Protein 4ZXO (pdb70)

Radius of gyration: 18.87 Å; Cα contacts (8 Å, |Δi|>4): 755; chains: 1; bounding box: 43×47×55 Å

Structure (mmCIF, N/CA/C/O backbone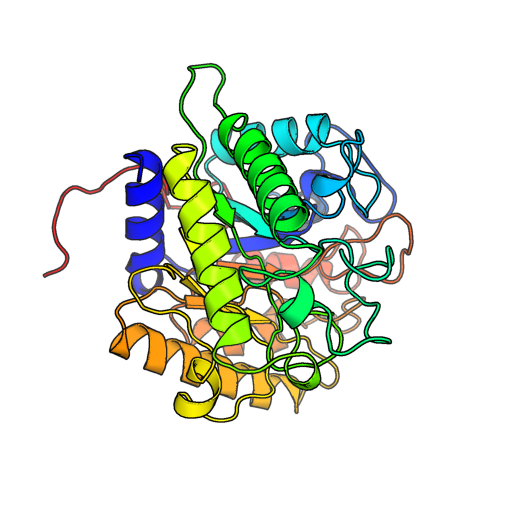):
data_4ZXO
#
_entry.id   4ZXO
#
_cell.length_a   46.856
_cell.length_b   79.434
_cell.length_c   87.176
_cell.angle_alpha   90.00
_cell.angle_beta   90.00
_cell.angle_gamma   90.00
#
_symmetry.space_group_name_H-M   'P 21 21 21'
#
loop_
_entity.id
_entity.type
_entity.pdbx_description
1 polymer 'Glycosyl hydrolase family 26'
2 non-polymer 'POTASSIUM ION'
3 non-polymer 'PHOSPHATE ION'
4 water water
#
loop_
_atom_site.group_PDB
_atom_site.id
_atom_site.type_symbol
_atom_site.label_atom_id
_atom_site.label_alt_id
_atom_site.label_comp_id
_atom_site.label_asym_id
_atom_site.label_entity_id
_atom_site.label_seq_id
_atom_site.pdbx_PDB_ins_code
_atom_site.Cartn_x
_atom_site.Cartn_y
_atom_site.Cartn_z
_atom_site.occupancy
_atom_site.B_iso_or_equiv
_atom_site.auth_seq_id
_atom_site.auth_comp_id
_atom_site.auth_asym_id
_atom_site.auth_atom_id
_atom_site.pdbx_PDB_model_num
ATOM 1 N N . LYS A 1 8 ? 7.739 9.994 76.413 1.00 23.63 30 LYS A N 1
ATOM 2 C CA . LYS A 1 8 ? 8.339 9.278 75.278 1.00 22.48 30 LYS A CA 1
ATOM 3 C C . LYS A 1 8 ? 9.355 10.160 74.527 1.00 19.42 30 LYS A C 1
ATOM 4 O O . LYS A 1 8 ? 9.100 11.378 74.353 1.00 20.23 30 LYS A O 1
ATOM 10 N N . THR A 1 9 ? 10.453 9.574 74.023 1.00 17.03 31 THR A N 1
ATOM 11 C CA . THR A 1 9 ? 11.468 10.358 73.308 1.00 16.30 31 THR A CA 1
ATOM 12 C C . THR A 1 9 ? 10.917 10.895 71.983 1.00 16.31 31 THR A C 1
ATOM 13 O O . THR A 1 9 ? 9.927 10.412 71.470 1.00 16.21 31 THR A O 1
ATOM 17 N N . PRO A 1 10 ? 11.560 11.902 71.432 1.00 17.71 32 PRO A N 1
ATOM 18 C CA . PRO A 1 10 ? 11.094 12.443 70.159 1.00 18.36 32 PRO A CA 1
ATOM 19 C C . PRO A 1 10 ? 10.973 11.409 69.052 1.00 18.00 32 PRO A C 1
ATOM 20 O O . PRO A 1 10 ? 9.953 11.416 68.354 1.00 18.19 32 PRO A O 1
ATOM 24 N N . GLU A 1 11 ? 11.988 10.541 68.915 1.00 16.92 33 GLU A N 1
ATOM 25 C CA . GLU A 1 11 ? 11.948 9.485 67.911 1.00 15.92 33 GLU A CA 1
ATOM 26 C C . GLU A 1 11 ? 10.803 8.502 68.166 1.00 13.73 33 GLU A C 1
ATOM 27 O O . GLU A 1 11 ? 10.216 7.943 67.217 1.00 12.87 33 GLU A O 1
ATOM 33 N N . THR A 1 12 ? 10.476 8.302 69.439 1.00 12.67 34 THR A N 1
ATOM 34 C CA . THR A 1 12 ? 9.407 7.362 69.809 1.00 10.96 34 THR A CA 1
ATOM 35 C C . THR A 1 12 ? 8.035 7.961 69.489 1.00 11.18 34 THR A C 1
ATOM 36 O O . THR A 1 12 ? 7.146 7.279 68.963 1.00 11.75 34 THR A O 1
ATOM 40 N N . VAL A 1 13 ? 7.859 9.230 69.835 1.00 12.32 35 VAL A N 1
ATOM 41 C CA . VAL A 1 13 ? 6.646 9.926 69.424 1.00 13.55 35 VAL A CA 1
ATOM 42 C C . VAL A 1 13 ? 6.516 9.969 67.908 1.00 14.53 35 VAL A C 1
ATOM 43 O O . VAL A 1 13 ? 5.420 9.785 67.377 1.00 14.89 35 VAL A O 1
ATOM 47 N N . ALA A 1 14 ? 7.626 10.187 67.202 1.00 13.92 36 ALA A N 1
ATOM 48 C CA . ALA A 1 14 ? 7.563 10.190 65.754 1.00 13.69 36 ALA A CA 1
ATOM 49 C C . ALA A 1 14 ? 7.130 8.811 65.259 1.00 13.01 36 ALA A C 1
ATOM 50 O O . ALA A 1 14 ? 6.305 8.725 64.320 1.00 13.95 36 ALA A O 1
ATOM 52 N N . LEU A 1 15 ? 7.665 7.721 65.842 1.00 11.97 37 LEU A N 1
ATOM 53 C CA . LEU A 1 15 ? 7.209 6.415 65.396 1.00 9.94 37 LEU A CA 1
ATOM 54 C C . LEU A 1 15 ? 5.720 6.264 65.556 1.00 10.49 37 LEU A C 1
ATOM 55 O O . LEU A 1 15 ? 5.056 5.785 64.623 1.00 11.28 37 LEU A O 1
ATOM 60 N N . LEU A 1 16 ? 5.199 6.629 66.739 1.00 10.42 38 LEU A N 1
ATOM 61 C CA . LEU A 1 16 ? 3.755 6.511 66.970 1.00 11.07 38 LEU A CA 1
ATOM 62 C C . LEU A 1 16 ? 2.958 7.334 65.984 1.00 11.24 38 LEU A C 1
ATOM 63 O O . LEU A 1 16 ? 1.970 6.858 65.426 1.00 12.05 38 LEU A O 1
ATOM 68 N N . GLN A 1 17 ? 3.405 8.579 65.740 1.00 11.61 39 GLN A N 1
ATOM 69 C CA . GLN A 1 17 ? 2.663 9.411 64.800 1.00 14.64 39 GLN A CA 1
ATOM 70 C C . GLN A 1 17 ? 2.697 8.799 63.383 1.00 13.52 39 GLN A C 1
ATOM 71 O O . GLN A 1 17 ? 1.708 8.838 62.685 1.00 14.06 39 GLN A O 1
ATOM 77 N N . ASN A 1 18 ? 3.795 8.142 62.996 1.00 14.11 40 ASN A N 1
ATOM 78 C CA . ASN A 1 18 ? 3.840 7.527 61.684 1.00 13.79 40 ASN A CA 1
ATOM 79 C C . ASN A 1 18 ? 3.001 6.242 61.633 1.00 13.68 40 ASN A C 1
ATOM 80 O O . ASN A 1 18 ? 2.336 5.977 60.609 1.00 14.95 40 ASN A O 1
ATOM 85 N N . LEU A 1 19 ? 2.943 5.482 62.733 1.00 11.70 41 LEU A N 1
ATOM 86 C CA . LEU A 1 19 ? 2.025 4.321 62.771 1.00 12.41 41 LEU A CA 1
ATOM 87 C C . LEU A 1 19 ? 0.586 4.782 62.600 1.00 12.91 41 LEU A C 1
ATOM 88 O O . LEU A 1 19 ? -0.226 4.113 61.938 1.00 13.90 41 LEU A O 1
ATOM 93 N N . LYS A 1 20 ? 0.285 5.977 63.129 1.00 13.63 42 LYS A N 1
ATOM 94 C CA . LYS A 1 20 ? -1.072 6.512 63.035 1.00 14.50 42 LYS A CA 1
ATOM 95 C C . LYS A 1 20 ? -1.450 7.008 61.640 1.00 17.21 42 LYS A C 1
ATOM 96 O O . LYS A 1 20 ? -2.608 7.297 61.406 1.00 19.38 42 LYS A O 1
ATOM 102 N N . GLN A 1 21 ? -0.516 7.100 60.709 1.00 16.28 43 GLN A N 1
ATOM 103 C CA . GLN A 1 21 ? -0.938 7.486 59.359 1.00 18.55 43 GLN A CA 1
ATOM 104 C C . GLN A 1 21 ? -0.839 6.307 58.393 1.00 16.17 43 GLN A C 1
ATOM 105 O O . GLN A 1 21 ? -0.745 6.468 57.193 1.00 17.26 43 GLN A O 1
ATOM 111 N N . ALA A 1 22 ? -0.960 5.106 58.946 1.00 13.63 44 ALA A N 1
ATOM 112 C CA . ALA A 1 22 ? -1.001 3.891 58.135 1.00 15.28 44 ALA A CA 1
ATOM 113 C C . ALA A 1 22 ? -1.965 3.921 56.961 1.00 16.45 44 ALA A C 1
ATOM 114 O O . ALA A 1 22 ? -1.671 3.365 55.914 1.00 16.53 44 ALA A O 1
ATOM 116 N N . GLU A 1 23 ? -3.147 4.501 57.152 1.00 16.80 45 GLU A N 1
ATOM 117 C CA . GLU A 1 23 ? -4.130 4.494 56.084 1.00 20.66 45 GLU A CA 1
ATOM 118 C C . GLU A 1 23 ? -3.525 5.166 54.834 1.00 20.70 45 GLU A C 1
ATOM 119 O O . GLU A 1 23 ? -3.774 4.740 53.679 1.00 22.59 45 GLU A O 1
ATOM 125 N N . ARG A 1 24 ? -2.679 6.175 55.056 1.00 20.14 46 ARG A N 1
ATOM 126 C CA . ARG A 1 24 ? -2.095 6.947 53.951 1.00 21.89 46 ARG A CA 1
ATOM 127 C C . ARG A 1 24 ? -0.839 6.278 53.400 1.00 22.23 46 ARG A C 1
ATOM 128 O O . ARG A 1 24 ? -0.502 6.415 52.243 1.00 23.68 46 ARG A O 1
ATOM 136 N N . LYS A 1 25 ? -0.097 5.605 54.256 1.00 19.77 47 LYS A N 1
ATOM 137 C CA . LYS A 1 25 ? 1.266 5.176 53.870 1.00 18.47 47 LYS A CA 1
ATOM 138 C C . LYS A 1 25 ? 1.342 3.721 53.447 1.00 17.70 47 LYS A C 1
ATOM 139 O O . LYS A 1 25 ? 2.213 3.356 52.669 1.00 18.89 47 LYS A O 1
ATOM 145 N N . GLY A 1 26 ? 0.496 2.872 54.032 1.00 16.06 48 GLY A N 1
ATOM 146 C CA . GLY A 1 26 ? 0.566 1.441 53.716 1.00 13.39 48 GLY A CA 1
ATOM 147 C C . GLY A 1 26 ? 0.893 0.644 54.966 1.00 12.31 48 GLY A C 1
ATOM 148 O O . GLY A 1 26 ? 0.904 1.191 56.074 1.00 13.74 48 GLY A O 1
ATOM 149 N N . ILE A 1 27 ? 1.186 -0.628 54.748 1.00 10.70 49 ILE A N 1
ATOM 150 C CA . ILE A 1 27 ? 1.350 -1.625 55.811 1.00 10.86 49 ILE A CA 1
ATOM 151 C C . ILE A 1 27 ? 2.797 -2.097 55.840 1.00 10.77 49 ILE A C 1
ATOM 152 O O . ILE A 1 27 ? 3.251 -2.713 54.880 1.00 11.68 49 ILE A O 1
ATOM 157 N N . LEU A 1 28 ? 3.533 -1.829 56.916 1.00 8.70 50 LEU A N 1
ATOM 158 C CA . LEU A 1 28 ? 4.898 -2.381 57.010 1.00 9.40 50 LEU A CA 1
ATOM 159 C C . LEU A 1 28 ? 4.879 -3.863 57.093 1.00 9.83 50 LEU A C 1
ATOM 160 O O . LEU A 1 28 ? 4.095 -4.411 57.843 1.00 9.70 50 LEU A O 1
ATOM 165 N N . PHE A 1 29 ? 5.760 -4.529 56.346 1.00 9.86 51 PHE A N 1
ATOM 166 C CA . PHE A 1 29 ? 5.862 -5.968 56.457 1.00 8.88 51 PHE A CA 1
ATOM 167 C C . PHE A 1 29 ? 6.915 -6.376 57.465 1.00 8.15 51 PHE A C 1
ATOM 168 O O . PHE A 1 29 ? 8.032 -5.827 57.442 1.00 8.15 51 PHE A O 1
ATOM 176 N N . GLY A 1 30 ? 6.588 -7.387 58.294 1.00 8.09 52 GLY A N 1
ATOM 177 C CA . GLY A 1 30 ? 7.432 -7.808 59.382 1.00 9.24 52 GLY A CA 1
ATOM 178 C C . GLY A 1 30 ? 7.773 -9.296 59.396 1.00 8.65 52 GLY A C 1
ATOM 179 O O . GLY A 1 30 ? 6.993 -10.130 58.921 1.00 7.44 52 GLY A O 1
ATOM 180 N N . HIS A 1 31 ? 8.903 -9.621 60.018 1.00 9.53 53 HIS A N 1
ATOM 181 C CA . HIS A 1 31 ? 9.276 -10.997 60.224 1.00 9.47 53 HIS A CA 1
ATOM 182 C C . HIS A 1 31 ? 10.036 -11.130 61.551 1.00 9.85 53 HIS A C 1
ATOM 183 O O . HIS A 1 31 ? 10.991 -10.376 61.817 1.00 10.24 53 HIS A O 1
ATOM 190 N N . HIS A 1 32 ? 9.655 -12.106 62.349 1.00 9.56 54 HIS A N 1
ATOM 191 C CA . HIS A 1 32 ? 10.337 -12.412 63.599 1.00 8.06 54 HIS A CA 1
ATOM 192 C C . HIS A 1 32 ? 11.702 -13.074 63.353 1.00 8.78 54 HIS A C 1
ATOM 193 O O . HIS A 1 32 ? 11.867 -13.944 62.487 1.00 10.52 54 HIS A O 1
ATOM 200 N N . ASP A 1 33 ? 12.674 -12.604 64.122 1.00 9.53 55 ASP A N 1
ATOM 201 C CA . ASP A 1 33 ? 14.066 -13.110 64.135 1.00 9.83 55 ASP A CA 1
ATOM 202 C C . ASP A 1 33 ? 14.702 -13.024 62.734 1.00 11.01 55 ASP A C 1
ATOM 203 O O . ASP A 1 33 ? 15.586 -13.807 62.397 1.00 10.64 55 ASP A O 1
ATOM 208 N N . ASP A 1 34 ? 14.259 -12.032 61.944 1.00 10.34 56 ASP A N 1
ATOM 209 C CA . ASP A 1 34 ? 14.576 -12.031 60.527 1.00 10.48 56 ASP A CA 1
ATOM 210 C C . ASP A 1 34 ? 16.076 -12.009 60.215 1.00 10.56 56 ASP A C 1
ATOM 211 O O . ASP A 1 34 ? 16.545 -12.729 59.305 1.00 11.07 56 ASP A O 1
ATOM 216 N N . THR A 1 35 ? 16.826 -11.214 60.973 1.00 10.50 57 THR A N 1
ATOM 217 C CA . THR A 1 35 ? 18.256 -11.106 60.748 1.00 11.20 57 THR A CA 1
ATOM 218 C C . THR A 1 35 ? 19.085 -11.910 61.730 1.00 13.18 57 THR A C 1
ATOM 219 O O . THR A 1 35 ? 20.330 -11.846 61.696 1.00 15.78 57 THR A O 1
ATOM 223 N N . ALA A 1 36 ? 18.420 -12.697 62.573 1.00 12.86 58 ALA A N 1
ATOM 224 C CA . ALA A 1 36 ? 19.146 -13.577 63.492 1.00 12.91 58 ALA A CA 1
ATOM 225 C C . ALA A 1 36 ? 19.448 -14.954 62.872 1.00 13.74 58 ALA A C 1
ATOM 226 O O . ALA A 1 36 ? 20.529 -15.513 63.096 1.00 15.20 58 ALA A O 1
ATOM 228 N N . TYR A 1 37 ? 18.480 -15.512 62.139 1.00 13.20 59 TYR A N 1
ATOM 229 C CA . TYR A 1 37 ? 18.670 -16.847 61.523 1.00 12.22 59 TYR A CA 1
ATOM 230 C C . TYR A 1 37 ? 17.523 -17.095 60.538 1.00 12.50 59 TYR A C 1
ATOM 231 O O . TYR A 1 37 ? 16.587 -16.303 60.445 1.00 12.47 59 TYR A O 1
ATOM 240 N N . GLY A 1 38 ? 17.587 -18.205 59.810 1.00 13.45 60 GLY A N 1
ATOM 241 C CA . GLY A 1 38 ? 16.525 -18.588 58.899 1.00 13.32 60 GLY A CA 1
ATOM 242 C C . GLY A 1 38 ? 16.754 -20.020 58.494 1.00 15.20 60 GLY A C 1
ATOM 243 O O . GLY A 1 38 ? 17.546 -20.747 59.134 1.00 15.26 60 GLY A O 1
ATOM 244 N N . ILE A 1 39 ? 16.063 -20.468 57.446 1.00 15.48 61 ILE A N 1
ATOM 245 C CA . ILE A 1 39 ? 16.192 -21.876 57.072 1.00 16.60 61 ILE A CA 1
ATOM 246 C C . ILE A 1 39 ? 17.618 -22.137 56.541 1.00 17.92 61 ILE A C 1
ATOM 247 O O . ILE A 1 39 ? 18.055 -21.528 55.573 1.00 18.38 61 ILE A O 1
ATOM 252 N N . GLY A 1 40 ? 18.357 -23.017 57.226 1.00 17.60 62 GLY A N 1
ATOM 253 C CA . GLY A 1 40 ? 19.708 -23.344 56.824 1.00 17.55 62 GLY A CA 1
ATOM 254 C C . GLY A 1 40 ? 20.841 -22.439 57.289 1.00 18.33 62 GLY A C 1
ATOM 255 O O . GLY A 1 40 ? 22.001 -22.674 56.899 1.00 19.61 62 GLY A O 1
ATOM 256 N N . TRP A 1 41 ? 20.549 -21.421 58.110 1.00 18.35 63 TRP A N 1
ATOM 257 C CA . TRP A 1 41 ? 21.629 -20.548 58.560 1.00 17.54 63 TRP A CA 1
ATOM 258 C C . TRP A 1 41 ? 21.335 -19.853 59.880 1.00 16.98 63 TRP A C 1
ATOM 259 O O . TRP A 1 41 ? 20.178 -19.748 60.323 1.00 16.85 63 TRP A O 1
ATOM 270 N N . GLU A 1 42 ? 22.402 -19.380 60.530 1.00 17.08 64 GLU A N 1
ATOM 271 C CA . GLU A 1 42 ? 22.272 -18.621 61.771 1.00 17.31 64 GLU A CA 1
ATOM 272 C C . GLU A 1 42 ? 23.440 -17.663 61.855 1.00 19.11 64 GLU A C 1
ATOM 273 O O . GLU A 1 42 ? 24.594 -18.080 61.736 1.00 19.68 64 GLU A O 1
ATOM 279 N N . GLY A 1 43 ? 23.160 -16.382 62.049 1.00 20.88 65 GLY A N 1
ATOM 280 C CA . GLY A 1 43 ? 24.220 -15.477 62.442 1.00 23.00 65 GLY A CA 1
ATOM 281 C C . GLY A 1 43 ? 24.971 -14.826 61.299 1.00 24.69 65 GLY A C 1
ATOM 282 O O . GLY A 1 43 ? 25.794 -13.971 61.568 1.00 27.61 65 GLY A O 1
ATOM 283 N N . ASP A 1 44 ? 24.695 -15.194 60.046 1.00 24.35 66 ASP A N 1
ATOM 284 C CA . ASP A 1 44 ? 25.382 -14.569 58.904 1.00 24.62 66 ASP A CA 1
ATOM 285 C C . ASP A 1 44 ? 25.095 -13.053 58.867 1.00 24.50 66 ASP A C 1
ATOM 286 O O . ASP A 1 44 ? 23.945 -12.627 58.933 1.00 23.62 66 ASP A O 1
ATOM 291 N N . LYS A 1 45 ? 26.147 -12.257 58.709 1.00 25.28 67 LYS A N 1
ATOM 292 C CA . LYS A 1 45 ? 26.036 -10.808 58.816 1.00 26.93 67 LYS A CA 1
ATOM 293 C C . LYS A 1 45 ? 25.149 -10.265 57.695 1.00 26.38 67 LYS A C 1
ATOM 294 O O . LYS A 1 45 ? 25.349 -10.618 56.524 1.00 26.80 67 LYS A O 1
ATOM 300 N N . GLY A 1 46 ? 24.132 -9.487 58.066 1.00 25.58 68 GLY A N 1
ATOM 301 C CA . GLY A 1 46 ? 23.213 -8.865 57.122 1.00 24.37 68 GLY A CA 1
ATOM 302 C C . GLY A 1 46 ? 22.211 -9.805 56.449 1.00 22.01 68 GLY A C 1
ATOM 303 O O . GLY A 1 46 ? 21.376 -9.317 55.674 1.00 22.13 68 GLY A O 1
ATOM 304 N N . ARG A 1 47 ? 22.286 -11.125 56.701 1.00 19.57 69 ARG A N 1
ATOM 305 C CA . ARG A 1 47 ? 21.426 -12.097 55.997 1.00 16.75 69 ARG A CA 1
ATOM 306 C C . ARG A 1 47 ? 20.001 -12.050 56.547 1.00 15.61 69 ARG A C 1
ATOM 307 O O . ARG A 1 47 ? 19.797 -11.589 57.681 1.00 16.42 69 ARG A O 1
ATOM 315 N N . SER A 1 48 ? 19.027 -12.435 55.699 1.00 14.57 70 SER A N 1
ATOM 316 C CA . SER A 1 48 ? 17.591 -12.321 55.973 1.00 13.91 70 SER A CA 1
ATOM 317 C C . SER A 1 48 ? 16.865 -13.218 54.994 1.00 13.57 70 SER A C 1
ATOM 318 O O . SER A 1 48 ? 17.090 -13.055 53.778 1.00 14.13 70 SER A O 1
ATOM 321 N N . ASP A 1 49 ? 16.020 -14.165 55.449 1.00 13.58 71 ASP A N 1
ATOM 322 C CA . ASP A 1 49 ? 15.312 -14.977 54.444 1.00 12.96 71 ASP A CA 1
ATOM 323 C C . ASP A 1 49 ? 14.380 -14.082 53.612 1.00 13.69 71 ASP A C 1
ATOM 324 O O . ASP A 1 49 ? 14.183 -14.323 52.396 1.00 14.39 71 ASP A O 1
ATOM 329 N N . VAL A 1 50 ? 13.803 -13.061 54.233 1.00 13.63 72 VAL A N 1
ATOM 330 C CA . VAL A 1 50 ? 12.958 -12.131 53.463 1.00 12.56 72 VAL A CA 1
ATOM 331 C C . VAL A 1 50 ? 13.736 -11.377 52.380 1.00 14.06 72 VAL A C 1
ATOM 332 O O . VAL A 1 50 ? 13.339 -11.375 51.208 1.00 14.11 72 VAL A O 1
ATOM 336 N N . LYS A 1 51 ? 14.871 -10.801 52.745 1.00 13.63 73 LYS A N 1
ATOM 337 C CA . LYS A 1 51 ? 15.666 -10.103 51.758 1.00 13.91 73 LYS A CA 1
ATOM 338 C C . LYS A 1 51 ? 16.190 -11.060 50.703 1.00 15.53 73 LYS A C 1
ATOM 339 O O . LYS A 1 51 ? 16.225 -10.724 49.520 1.00 16.66 73 LYS A O 1
ATOM 345 N N . SER A 1 52 ? 16.548 -12.287 51.097 1.00 15.44 74 SER A N 1
ATOM 346 C CA . SER A 1 52 ? 17.069 -13.250 50.104 1.00 16.94 74 SER A CA 1
ATOM 347 C C . SER A 1 52 ? 16.025 -13.558 49.061 1.00 16.29 74 SER A C 1
ATOM 348 O O . SER A 1 52 ? 16.382 -13.909 47.928 1.00 17.72 74 SER A O 1
ATOM 351 N N . VAL A 1 53 ? 14.740 -13.431 49.420 1.00 15.48 75 VAL A N 1
ATOM 352 C CA . VAL A 1 53 ? 13.693 -13.702 48.414 1.00 15.55 75 VAL A CA 1
ATOM 353 C C . VAL A 1 53 ? 13.287 -12.470 47.623 1.00 16.83 75 VAL A C 1
ATOM 354 O O . VAL A 1 53 ? 13.266 -12.486 46.391 1.00 18.47 75 VAL A O 1
ATOM 358 N N . CYS A 1 54 ? 12.986 -11.380 48.302 1.00 17.27 76 CYS A N 1
ATOM 359 C CA . CYS A 1 54 ? 12.441 -10.228 47.603 1.00 17.06 76 CYS A CA 1
ATOM 360 C C . CYS A 1 54 ? 13.425 -9.071 47.420 1.00 17.53 76 CYS A C 1
ATOM 361 O O . CYS A 1 54 ? 13.083 -8.148 46.688 1.00 17.98 76 CYS A O 1
ATOM 364 N N . GLY A 1 55 ? 14.601 -9.111 48.053 1.00 16.60 77 GLY A N 1
ATOM 365 C CA . GLY A 1 55 ? 15.617 -8.109 47.819 1.00 16.01 77 GLY A CA 1
ATOM 366 C C . GLY A 1 55 ? 15.613 -6.946 48.780 1.00 16.09 77 GLY A C 1
ATOM 367 O O . GLY A 1 55 ? 16.490 -6.083 48.682 1.00 17.58 77 GLY A O 1
ATOM 368 N N . ALA A 1 56 ? 14.641 -6.872 49.687 1.00 14.16 78 ALA A N 1
ATOM 369 C CA . ALA A 1 56 ? 14.696 -5.817 50.703 1.00 13.81 78 ALA A CA 1
ATOM 370 C C . ALA A 1 56 ? 14.461 -6.391 52.081 1.00 12.70 78 ALA A C 1
ATOM 371 O O . ALA A 1 56 ? 13.738 -7.375 52.251 1.00 13.07 78 ALA A O 1
ATOM 373 N N . TYR A 1 57 ? 15.020 -5.715 53.069 1.00 12.49 79 TYR A N 1
ATOM 374 C CA . TYR A 1 57 ? 14.694 -6.064 54.448 1.00 13.30 79 TYR A CA 1
ATOM 375 C C . TYR A 1 57 ? 13.213 -5.730 54.794 1.00 12.46 79 TYR A C 1
ATOM 376 O O . TYR A 1 57 ? 12.645 -4.753 54.294 1.00 14.62 79 TYR A O 1
ATOM 385 N N . PRO A 1 58 ? 12.576 -6.535 55.666 1.00 11.79 80 PRO A N 1
ATOM 386 C CA . PRO A 1 58 ? 11.210 -6.219 56.097 1.00 10.87 80 PRO A CA 1
ATOM 387 C C . PRO A 1 58 ? 11.194 -4.866 56.869 1.00 11.06 80 PRO A C 1
ATOM 388 O O . PRO A 1 58 ? 12.162 -4.491 57.538 1.00 11.08 80 PRO A O 1
ATOM 392 N N . GLY A 1 59 ? 10.096 -4.140 56.734 1.00 9.72 81 GLY A N 1
ATOM 393 C CA . GLY A 1 59 ? 9.935 -2.875 57.424 1.00 8.97 81 GLY A CA 1
ATOM 394 C C . GLY A 1 59 ? 9.928 -3.031 58.939 1.00 9.17 81 GLY A C 1
ATOM 395 O O . GLY A 1 59 ? 10.273 -2.104 59.668 1.00 10.44 81 GLY A O 1
ATOM 396 N N . VAL A 1 60 ? 9.504 -4.199 59.427 1.00 9.25 82 VAL A N 1
ATOM 397 C CA . VAL A 1 60 ? 9.511 -4.496 60.873 1.00 8.10 82 VAL A CA 1
ATOM 398 C C . VAL A 1 60 ? 10.301 -5.765 61.122 1.00 7.83 82 VAL A C 1
ATOM 399 O O . VAL A 1 60 ? 10.168 -6.757 60.381 1.00 9.51 82 VAL A O 1
ATOM 403 N N . MET A 1 61 ? 11.099 -5.752 62.177 1.00 7.25 83 MET A N 1
ATOM 404 C CA . MET A 1 61 ? 11.705 -6.987 62.681 1.00 7.15 83 MET A CA 1
ATOM 405 C C . MET A 1 61 ? 11.335 -7.128 64.121 1.00 7.61 83 MET A C 1
ATOM 406 O O . MET A 1 61 ? 11.259 -6.126 64.842 1.00 9.42 83 MET A O 1
ATOM 411 N N . SER A 1 62 ? 11.022 -8.351 64.535 1.00 7.05 84 SER A N 1
ATOM 412 C CA . SER A 1 62 ? 10.760 -8.574 65.967 1.00 6.38 84 SER A CA 1
ATOM 413 C C . SER A 1 62 ? 11.707 -9.619 66.495 1.00 6.60 84 SER A C 1
ATOM 414 O O . SER A 1 62 ? 12.242 -10.464 65.760 1.00 8.47 84 SER A O 1
ATOM 417 N N . PHE A 1 63 ? 11.884 -9.572 67.801 1.00 6.17 85 PHE A N 1
ATOM 418 C CA . PHE A 1 63 ? 12.747 -10.505 68.504 1.00 6.25 85 PHE A CA 1
ATOM 419 C C . PHE A 1 63 ? 12.109 -10.757 69.856 1.00 6.30 85 PHE A C 1
ATOM 420 O O . PHE A 1 63 ? 11.177 -10.052 70.232 1.00 7.11 85 PHE A O 1
ATOM 428 N N . ASP A 1 64 ? 12.621 -11.732 70.601 1.00 7.14 86 ASP A N 1
ATOM 429 C CA . ASP A 1 64 ? 11.994 -12.082 71.893 1.00 7.12 86 ASP A CA 1
ATOM 430 C C . ASP A 1 64 ? 12.967 -11.919 73.024 1.00 7.11 86 ASP A C 1
ATOM 431 O O . ASP A 1 64 ? 14.155 -12.224 72.891 1.00 9.10 86 ASP A O 1
ATOM 436 N N . LEU A 1 65 ? 12.457 -11.386 74.137 1.00 7.18 87 LEU A N 1
ATOM 437 C CA . LEU A 1 65 ? 13.285 -11.194 75.336 1.00 6.39 87 LEU A CA 1
ATOM 438 C C . LEU A 1 65 ? 13.140 -12.326 76.372 1.00 7.61 87 LEU A C 1
ATOM 439 O O . LEU A 1 65 ? 13.740 -12.261 77.432 1.00 7.58 87 LEU A O 1
ATOM 444 N N . GLY A 1 66 ? 12.397 -13.378 76.041 1.00 6.99 88 GLY A N 1
ATOM 445 C CA . GLY A 1 66 ? 12.219 -14.472 76.978 1.00 6.46 88 GLY A CA 1
ATOM 446 C C . GLY A 1 66 ? 13.552 -14.982 77.481 1.00 7.45 88 GLY A C 1
ATOM 447 O O . GLY A 1 66 ? 14.480 -15.238 76.686 1.00 8.83 88 GLY A O 1
ATOM 448 N N . GLU A 1 67 ? 13.622 -15.120 78.810 1.00 8.48 89 GLU A N 1
ATOM 449 C CA . GLU A 1 67 ? 14.791 -15.556 79.631 1.00 8.15 89 GLU A CA 1
ATOM 450 C C . GLU A 1 67 ? 15.757 -14.432 79.939 1.00 8.43 89 GLU A C 1
ATOM 451 O O . GLU A 1 67 ? 16.690 -14.640 80.702 1.00 10.62 89 GLU A O 1
ATOM 457 N N . ILE A 1 68 ? 15.526 -13.203 79.469 1.00 7.84 90 ILE A N 1
ATOM 458 C CA . ILE A 1 68 ? 16.357 -12.102 79.969 1.00 8.65 90 ILE A CA 1
ATOM 459 C C . ILE A 1 68 ? 16.220 -12.000 81.466 1.00 9.28 90 ILE A C 1
ATOM 460 O O . ILE A 1 68 ? 17.203 -11.640 82.168 1.00 11.97 90 ILE A O 1
ATOM 465 N N . GLU A 1 69 ? 15.047 -12.362 81.982 1.00 8.87 91 GLU A N 1
ATOM 466 C CA . GLU A 1 69 ? 14.774 -12.283 83.418 1.00 9.12 91 GLU A CA 1
ATOM 467 C C . GLU A 1 69 ? 15.658 -13.221 84.232 1.00 10.64 91 GLU A C 1
ATOM 468 O O . GLU A 1 69 ? 15.761 -13.043 85.472 1.00 12.29 91 GLU A O 1
ATOM 474 N N . LEU A 1 70 ? 16.204 -14.262 83.576 1.00 9.87 92 LEU A N 1
ATOM 475 C CA . LEU A 1 70 ? 17.105 -15.209 84.255 1.00 10.94 92 LEU A CA 1
ATOM 476 C C . LEU A 1 70 ? 18.530 -14.709 84.369 1.00 11.61 92 LEU A C 1
ATOM 477 O O . LEU A 1 70 ? 19.367 -15.359 85.006 1.00 13.53 92 LEU A O 1
ATOM 482 N N . GLY A 1 71 ? 18.840 -13.572 83.792 1.00 10.88 93 GLY A N 1
ATOM 483 C CA . GLY A 1 71 ? 20.196 -13.013 83.955 1.00 11.36 93 GLY A CA 1
ATOM 484 C C . GLY A 1 71 ? 21.295 -13.656 83.112 1.00 13.01 93 GLY A C 1
ATOM 485 O O . GLY A 1 71 ? 22.497 -13.396 83.324 1.00 14.76 93 GLY A O 1
ATOM 486 N N . GLY A 1 72 ? 20.898 -14.510 82.164 1.00 14.18 94 GLY A N 1
ATOM 487 C CA . GLY A 1 72 ? 21.858 -15.166 81.283 1.00 13.46 94 GLY A CA 1
ATOM 488 C C . GLY A 1 72 ? 22.149 -14.395 80.026 1.00 12.17 94 GLY A C 1
ATOM 489 O O . GLY A 1 72 ? 21.757 -13.234 79.881 1.00 13.56 94 GLY A O 1
ATOM 490 N N . THR A 1 73 ? 22.840 -15.038 79.105 1.00 11.82 95 THR A N 1
ATOM 491 C CA . THR A 1 73 ? 23.407 -14.309 77.975 1.00 11.87 95 THR A CA 1
ATOM 492 C C . THR A 1 73 ? 22.547 -14.494 76.726 1.00 11.80 95 THR A C 1
ATOM 493 O O . THR A 1 73 ? 22.745 -13.781 75.738 1.00 11.02 95 THR A O 1
ATOM 497 N N . HIS A 1 74 ? 21.611 -15.431 76.778 1.00 10.75 96 HIS A N 1
ATOM 498 C CA . HIS A 1 74 ? 20.844 -15.793 75.577 1.00 10.33 96 HIS A CA 1
ATOM 499 C C . HIS A 1 74 ? 19.385 -15.872 75.877 1.00 9.42 96 HIS A C 1
ATOM 500 O O . HIS A 1 74 ? 18.995 -16.229 77.009 1.00 10.20 96 HIS A O 1
ATOM 507 N N . ASN A 1 75 ? 18.568 -15.604 74.857 1.00 8.80 97 ASN A N 1
ATOM 508 C CA . ASN A 1 75 ? 17.123 -15.732 75.024 1.00 8.25 97 ASN A CA 1
ATOM 509 C C . ASN A 1 75 ? 16.671 -17.178 74.830 1.00 8.33 97 ASN A C 1
ATOM 510 O O . ASN A 1 75 ? 17.511 -18.091 74.637 1.00 9.59 97 ASN A O 1
ATOM 515 N N . LEU A 1 76 ? 15.348 -17.380 74.899 1.00 8.60 98 LEU A N 1
ATOM 516 C CA . LEU A 1 76 ? 14.800 -18.752 74.885 1.00 9.03 98 LEU A CA 1
ATOM 517 C C . LEU A 1 76 ? 15.063 -19.452 73.567 1.00 10.48 98 LEU A C 1
ATOM 518 O O . LEU A 1 76 ? 14.988 -20.669 73.494 1.00 11.90 98 LEU A O 1
ATOM 523 N N . ASP A 1 77 ? 15.354 -18.671 72.527 1.00 10.16 99 ASP A N 1
ATOM 524 C CA . ASP A 1 77 ? 15.605 -19.270 71.206 1.00 11.66 99 ASP A CA 1
ATOM 525 C C . ASP A 1 77 ? 17.094 -19.300 70.902 1.00 12.48 99 ASP A C 1
ATOM 526 O O . ASP A 1 77 ? 17.508 -19.462 69.753 1.00 14.22 99 ASP A O 1
ATOM 531 N N . LYS A 1 78 ? 17.902 -19.190 71.954 1.00 11.93 100 LYS A N 1
ATOM 532 C CA . LYS A 1 78 ? 19.355 -19.352 71.897 1.00 12.57 100 LYS A CA 1
ATOM 533 C C . LYS A 1 78 ? 20.045 -18.239 71.078 1.00 12.70 100 LYS A C 1
ATOM 534 O O . LYS A 1 78 ? 21.145 -18.448 70.521 1.00 15.24 100 LYS A O 1
ATOM 540 N N . VAL A 1 79 ? 19.436 -17.039 71.051 1.00 11.16 101 VAL A N 1
ATOM 541 C CA . VAL A 1 79 ? 20.084 -15.898 70.420 1.00 11.05 101 VAL A CA 1
ATOM 542 C C . VAL A 1 79 ? 20.622 -14.982 71.503 1.00 9.37 101 VAL A C 1
ATOM 543 O O . VAL A 1 79 ? 19.895 -14.668 72.470 1.00 10.08 101 VAL A O 1
ATOM 547 N N . SER A 1 80 ? 21.888 -14.554 71.403 1.00 9.87 102 SER A N 1
ATOM 548 C CA . SER A 1 80 ? 22.423 -13.804 72.530 1.00 10.40 102 SER A CA 1
ATOM 549 C C . SER A 1 80 ? 21.777 -12.412 72.590 1.00 9.77 102 SER A C 1
ATOM 550 O O . SER A 1 80 ? 21.438 -11.837 71.564 1.00 10.07 102 SER A O 1
ATOM 553 N N . PHE A 1 81 ? 21.667 -11.875 73.785 1.00 10.10 103 PHE A N 1
ATOM 554 C CA . PHE A 1 81 ? 21.151 -10.533 73.931 1.00 9.40 103 PHE A CA 1
ATOM 555 C C . PHE A 1 81 ? 22.092 -9.531 73.288 1.00 10.65 103 PHE A C 1
ATOM 556 O O . PHE A 1 81 ? 21.638 -8.509 72.761 1.00 11.13 103 PHE A O 1
ATOM 564 N N . ALA A 1 82 ? 23.398 -9.794 73.300 1.00 11.30 104 ALA A N 1
ATOM 565 C CA . ALA A 1 82 ? 24.308 -8.853 72.655 1.00 10.92 104 ALA A CA 1
ATOM 566 C C . ALA A 1 82 ? 24.077 -8.855 71.123 1.00 10.63 104 ALA A C 1
ATOM 567 O O . ALA A 1 82 ? 24.159 -7.796 70.450 1.00 10.70 104 ALA A O 1
ATOM 569 N N . HIS A 1 83 ? 23.749 -10.028 70.560 1.00 9.76 105 HIS A N 1
ATOM 570 C CA . HIS A 1 83 ? 23.372 -10.063 69.116 1.00 9.66 105 HIS A CA 1
ATOM 571 C C . HIS A 1 83 ? 22.050 -9.371 68.856 1.00 9.40 105 HIS A C 1
ATOM 572 O O . HIS A 1 83 ? 21.940 -8.588 67.890 1.00 9.94 105 HIS A O 1
ATOM 579 N N . LEU A 1 84 ? 21.043 -9.605 69.711 1.00 9.17 106 LEU A N 1
ATOM 580 C CA . LEU A 1 84 ? 19.756 -8.894 69.534 1.00 9.40 106 LEU A CA 1
ATOM 581 C C . LEU A 1 84 ? 20.000 -7.389 69.514 1.00 9.41 106 LEU A C 1
ATOM 582 O O . LEU A 1 84 ? 19.431 -6.654 68.684 1.00 9.49 106 LEU A O 1
ATOM 587 N N . ARG A 1 85 ? 20.827 -6.893 70.444 1.00 10.60 107 ARG A N 1
ATOM 588 C CA . ARG A 1 85 ? 21.080 -5.449 70.436 1.00 10.78 10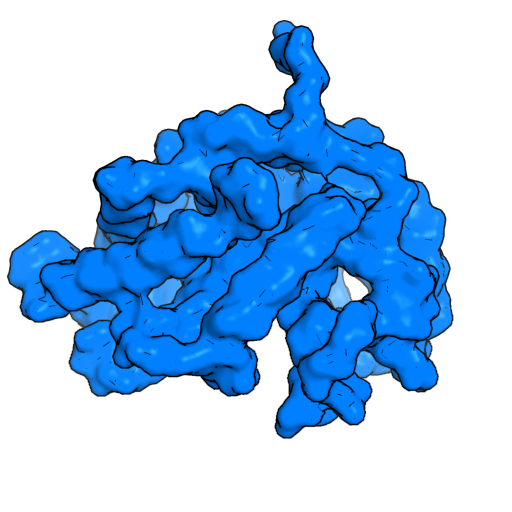7 ARG A CA 1
ATOM 589 C C . ARG A 1 85 ? 21.718 -4.970 69.131 1.00 10.31 107 ARG A C 1
ATOM 590 O O . ARG A 1 85 ? 21.311 -3.978 68.556 1.00 11.29 107 ARG A O 1
ATOM 598 N N . GLU A 1 86 ? 22.651 -5.737 68.590 1.00 10.56 108 GLU A N 1
ATOM 599 C CA . GLU A 1 86 ? 23.225 -5.407 67.280 1.00 11.74 108 GLU A CA 1
ATOM 600 C C . GLU A 1 86 ? 22.185 -5.377 66.178 1.00 11.89 108 GLU A C 1
ATOM 601 O O . GLU A 1 86 ? 22.147 -4.443 65.379 1.00 12.56 108 GLU A O 1
ATOM 607 N N . TYR A 1 87 ? 21.312 -6.388 66.153 1.00 10.64 109 TYR A N 1
ATOM 608 C CA . TYR A 1 87 ? 20.335 -6.471 65.067 1.00 10.24 109 TYR A CA 1
ATOM 609 C C . TYR A 1 87 ? 19.371 -5.313 65.167 1.00 10.36 109 TYR A C 1
ATOM 610 O O . TYR A 1 87 ? 18.897 -4.786 64.138 1.00 10.74 109 TYR A O 1
ATOM 619 N N . ILE A 1 88 ? 19.028 -4.965 66.409 1.00 9.39 110 ILE A N 1
ATOM 620 C CA . ILE A 1 88 ? 18.116 -3.838 66.627 1.00 9.34 110 ILE A CA 1
ATOM 621 C C . ILE A 1 88 ? 18.742 -2.515 66.165 1.00 9.29 110 ILE A C 1
ATOM 622 O O . ILE A 1 88 ? 18.079 -1.715 65.467 1.00 9.77 110 ILE A O 1
ATOM 627 N N . ILE A 1 89 ? 19.996 -2.275 66.547 1.00 10.10 111 ILE A N 1
ATOM 628 C CA . ILE A 1 89 ? 20.705 -1.079 66.111 1.00 11.81 111 ILE A CA 1
ATOM 629 C C . ILE A 1 89 ? 20.777 -1.008 64.588 1.00 12.76 111 ILE A C 1
ATOM 630 O O . ILE A 1 89 ? 20.564 0.060 63.999 1.00 13.99 111 ILE A O 1
ATOM 635 N N . GLU A 1 90 ? 21.049 -2.140 63.948 1.00 12.45 112 GLU A N 1
ATOM 636 C CA . GLU A 1 90 ? 21.147 -2.157 62.494 1.00 12.89 112 GLU A CA 1
ATOM 637 C C . GLU A 1 90 ? 19.811 -1.929 61.799 1.00 11.66 112 GLU A C 1
ATOM 638 O O . GLU A 1 90 ? 19.764 -1.268 60.754 1.00 12.98 112 GLU A O 1
ATOM 644 N N . GLN A 1 91 ? 18.716 -2.439 62.374 1.00 10.76 113 GLN A N 1
ATOM 645 C CA . GLN A 1 91 ? 17.409 -2.222 61.777 1.00 9.95 113 GLN A CA 1
ATOM 646 C C . GLN A 1 91 ? 17.032 -0.766 61.915 1.00 10.96 113 GLN A C 1
ATOM 647 O O . GLN A 1 91 ? 16.496 -0.177 60.967 1.00 11.33 113 GLN A O 1
ATOM 653 N N . TYR A 1 92 ? 17.303 -0.158 63.075 1.00 10.21 114 TYR A N 1
ATOM 654 C CA . TYR A 1 92 ? 17.002 1.252 63.204 1.00 11.05 114 TYR A CA 1
ATOM 655 C C . TYR A 1 92 ? 17.830 2.073 62.209 1.00 12.66 114 TYR A C 1
ATOM 656 O O . TYR A 1 92 ? 17.322 3.003 61.559 1.00 13.96 114 TYR A O 1
ATOM 665 N N . ALA A 1 93 ? 19.090 1.707 62.065 1.00 13.09 115 ALA A N 1
ATOM 666 C CA . ALA A 1 93 ? 19.999 2.475 61.186 1.00 13.57 115 ALA A CA 1
ATOM 667 C C . ALA A 1 93 ? 19.494 2.463 59.738 1.00 13.65 115 ALA A C 1
ATOM 668 O O . ALA A 1 93 ? 19.641 3.456 58.997 1.00 15.30 115 ALA A O 1
ATOM 670 N N . ARG A 1 94 ? 18.865 1.371 59.306 1.00 13.68 116 ARG A N 1
ATOM 671 C CA . ARG A 1 94 ? 18.411 1.309 57.911 1.00 13.51 116 ARG A CA 1
ATOM 672 C C . ARG A 1 94 ? 17.006 1.913 57.801 1.00 14.25 116 ARG A C 1
ATOM 673 O O . ARG A 1 94 ? 16.468 2.017 56.708 1.00 16.06 116 ARG A O 1
ATOM 681 N N . GLY A 1 95 ? 16.429 2.341 58.925 1.00 13.28 117 GLY A N 1
ATOM 682 C CA . GLY A 1 95 ? 15.120 2.984 58.883 1.00 13.48 117 GLY A CA 1
ATOM 683 C C . GLY A 1 95 ? 13.918 2.102 59.191 1.00 12.45 117 GLY A C 1
ATOM 684 O O . GLY A 1 95 ? 12.760 2.580 59.140 1.00 13.13 117 GLY A O 1
ATOM 685 N N . GLY A 1 96 ? 14.159 0.854 59.552 1.00 10.55 118 GLY A N 1
ATOM 686 C CA . GLY A 1 96 ? 13.019 -0.016 59.868 1.00 9.09 118 GLY A CA 1
ATOM 687 C C . GLY A 1 96 ? 12.576 0.092 61.314 1.00 9.29 118 GLY A C 1
ATOM 688 O O . GLY A 1 96 ? 13.225 0.770 62.145 1.00 10.63 118 GLY A O 1
ATOM 689 N N . MET A 1 97 ? 11.486 -0.629 61.613 1.00 8.21 119 MET A N 1
ATOM 690 C CA . MET A 1 97 ? 10.898 -0.658 62.946 1.00 7.13 119 MET A CA 1
ATOM 691 C C . MET A 1 97 ? 11.299 -1.930 63.694 1.00 6.66 119 MET A C 1
ATOM 692 O O . MET A 1 97 ? 11.612 -2.968 63.038 1.00 7.99 119 MET A O 1
ATOM 697 N N . ILE A 1 98 ? 11.293 -1.852 65.037 1.00 7.30 120 ILE A N 1
ATOM 698 C CA . ILE A 1 98 ? 11.537 -3.009 65.882 1.00 7.29 120 ILE A CA 1
ATOM 699 C C . ILE A 1 98 ? 10.412 -3.279 66.840 1.00 6.55 120 ILE A C 1
ATOM 700 O O . ILE A 1 98 ? 9.890 -2.373 67.434 1.00 8.34 120 ILE A O 1
ATOM 705 N N . SER A 1 99 ? 10.028 -4.553 66.964 1.00 6.39 121 SER A N 1
ATOM 706 C CA . SER A 1 99 ? 9.101 -4.950 68.012 1.00 6.57 121 SER A CA 1
ATOM 707 C C . SER A 1 99 ? 9.715 -6.059 68.849 1.00 6.96 121 SER A C 1
ATOM 708 O O . SER A 1 99 ? 10.545 -6.837 68.351 1.00 8.23 121 SER A O 1
ATOM 711 N N . LEU A 1 100 ? 9.390 -6.107 70.134 1.00 5.97 122 LEU A N 1
ATOM 712 C CA . LEU A 1 100 ? 9.925 -7.162 71.019 1.00 6.29 122 LEU A CA 1
ATOM 713 C C . LEU A 1 100 ? 8.782 -7.840 71.753 1.00 6.20 122 LEU A C 1
ATOM 714 O O . LEU A 1 100 ? 7.939 -7.125 72.353 1.00 7.58 122 LEU A O 1
ATOM 719 N N . SER A 1 101 ? 8.733 -9.159 71.695 1.00 6.15 123 SER A N 1
ATOM 720 C CA . SER A 1 101 ? 7.816 -9.903 72.533 1.00 6.07 123 SER A CA 1
ATOM 721 C C . SER A 1 101 ? 8.572 -10.464 73.741 1.00 6.84 123 SER A C 1
ATOM 722 O O . SER A 1 101 ? 9.794 -10.307 73.840 1.00 6.57 123 SER A O 1
ATOM 725 N N . TRP A 1 102 ? 7.857 -11.096 74.664 1.00 6.44 124 TRP A N 1
ATOM 726 C CA . TRP A 1 102 ? 8.491 -11.544 75.910 1.00 6.45 124 TRP A CA 1
ATOM 727 C C . TRP A 1 102 ? 7.860 -12.839 76.360 1.00 6.92 124 TRP A C 1
ATOM 728 O O . TRP A 1 102 ? 6.883 -12.829 77.159 1.00 7.71 124 TRP A O 1
ATOM 739 N N . HIS A 1 103 ? 8.406 -13.954 75.874 1.00 7.04 125 HIS A N 1
ATOM 740 C CA . HIS A 1 103 ? 7.931 -15.242 76.376 1.00 7.23 125 HIS A CA 1
ATOM 741 C C . HIS A 1 103 ? 8.633 -15.535 77.730 1.00 7.00 125 HIS A C 1
ATOM 742 O O . HIS A 1 103 ? 9.602 -16.344 77.831 1.00 7.65 125 HIS A O 1
ATOM 749 N N . VAL A 1 104 ? 8.135 -14.851 78.755 1.00 6.23 126 VAL A N 1
ATOM 750 C CA . VAL A 1 104 ? 8.758 -14.850 80.076 1.00 6.56 126 VAL A CA 1
ATOM 751 C C . VAL A 1 104 ? 8.485 -16.158 80.815 1.00 6.07 126 VAL A C 1
ATOM 752 O O . VAL A 1 104 ? 7.399 -16.773 80.693 1.00 7.29 126 VAL A O 1
ATOM 756 N N . ARG A 1 105 ? 9.499 -16.577 81.571 1.00 6.66 127 ARG A N 1
ATOM 757 C CA . ARG A 1 105 ? 9.398 -17.770 82.386 1.00 7.48 127 ARG A CA 1
ATOM 758 C C . ARG A 1 105 ? 8.271 -17.642 83.426 1.00 8.26 127 ARG A C 1
ATOM 759 O O . ARG A 1 105 ? 7.774 -16.535 83.744 1.00 8.69 127 ARG A O 1
ATOM 767 N N . ASN A 1 106 ? 7.906 -18.793 83.975 1.00 7.70 128 ASN A N 1
ATOM 768 C CA . ASN A 1 106 ? 6.870 -18.871 85.000 1.00 8.21 128 ASN A CA 1
ATOM 769 C C . ASN A 1 106 ? 7.529 -18.584 86.350 1.00 9.01 128 ASN A C 1
ATOM 770 O O . ASN A 1 106 ? 8.352 -19.406 86.808 1.00 10.14 128 ASN A O 1
ATOM 775 N N . PRO A 1 107 ? 7.176 -17.455 86.995 1.00 9.76 129 PRO A N 1
ATOM 776 C CA . PRO A 1 107 ? 7.904 -17.076 88.228 1.00 10.69 129 PRO A CA 1
ATOM 777 C C . PRO A 1 107 ? 7.531 -17.913 89.456 1.00 13.04 129 PRO A C 1
ATOM 778 O O . PRO A 1 107 ? 8.253 -17.860 90.461 1.00 14.84 129 PRO A O 1
ATOM 782 N N . LYS A 1 108 ? 6.474 -18.714 89.365 1.00 12.70 130 LYS A N 1
ATOM 783 C CA . LYS A 1 108 ? 6.090 -19.524 90.510 1.00 13.27 130 LYS A CA 1
ATOM 784 C C . LYS A 1 108 ? 6.613 -20.961 90.365 1.00 13.78 130 LYS A C 1
ATOM 785 O O . LYS A 1 108 ? 7.165 -21.540 91.320 1.00 16.28 130 LYS A O 1
ATOM 791 N N . THR A 1 109 ? 6.445 -21.536 89.170 1.00 12.13 131 THR A N 1
ATOM 792 C CA . THR A 1 109 ? 6.836 -22.939 88.972 1.00 14.36 131 THR A CA 1
ATOM 793 C C . THR A 1 109 ? 8.258 -23.133 88.523 1.00 15.22 131 THR A C 1
ATOM 794 O O . THR A 1 109 ? 8.781 -24.231 88.643 1.00 18.04 131 THR A O 1
ATOM 798 N N . GLY A 1 110 ? 8.865 -22.080 87.984 1.00 14.30 132 GLY A N 1
ATOM 799 C CA . GLY A 1 110 ? 10.199 -22.146 87.375 1.00 13.30 132 GLY A CA 1
ATOM 800 C C . GLY A 1 110 ? 10.138 -22.715 85.959 1.00 13.18 132 GLY A C 1
ATOM 801 O O . GLY A 1 110 ? 11.184 -22.875 85.311 1.00 15.20 132 GLY A O 1
ATOM 802 N N . GLY A 1 111 ? 8.938 -23.024 85.466 1.00 12.23 133 GLY A N 1
ATOM 803 C CA . GLY A 1 111 ? 8.767 -23.485 84.079 1.00 10.60 133 GLY A CA 1
ATOM 804 C C . GLY A 1 111 ? 8.788 -22.386 83.047 1.00 10.58 133 GLY A C 1
ATOM 805 O O . GLY A 1 111 ? 9.105 -21.220 83.364 1.00 11.22 133 GLY A O 1
ATOM 806 N N . ASP A 1 112 ? 8.417 -22.733 81.814 1.00 10.28 134 ASP A N 1
ATOM 807 C CA . ASP A 1 112 ? 8.447 -21.732 80.758 1.00 9.33 134 ASP A CA 1
ATOM 808 C C . ASP A 1 112 ? 7.061 -21.023 80.583 1.00 8.12 134 ASP A C 1
ATOM 809 O O . ASP A 1 112 ? 6.161 -21.180 81.420 1.00 9.19 134 ASP A O 1
ATOM 814 N N . SER A 1 113 ? 6.925 -20.191 79.546 1.00 7.96 135 SER A N 1
ATOM 815 C CA . SER A 1 113 ? 5.675 -19.428 79.385 1.00 6.20 135 SER A CA 1
ATOM 816 C C . SER A 1 113 ? 4.452 -20.323 79.255 1.00 7.36 135 SER A C 1
ATOM 817 O O . SER A 1 113 ? 3.340 -19.918 79.595 1.00 8.11 135 SER A O 1
ATOM 820 N N . TRP A 1 114 ? 4.673 -21.510 78.666 1.00 8.35 136 TRP A N 1
ATOM 821 C CA . TRP A 1 114 ? 3.638 -22.450 78.372 1.00 9.07 136 TRP A CA 1
ATOM 822 C C . TRP A 1 114 ? 3.289 -23.362 79.546 1.00 9.04 136 TRP A C 1
ATOM 823 O O . TRP A 1 114 ? 2.457 -24.271 79.408 1.00 9.80 136 TRP A O 1
ATOM 834 N N . ASP A 1 115 ? 3.968 -23.190 80.672 1.00 8.20 137 ASP A N 1
ATOM 835 C CA . ASP A 1 115 ? 3.610 -23.987 81.874 1.00 8.64 137 ASP A CA 1
ATOM 836 C C . ASP A 1 115 ? 2.347 -23.415 82.518 1.00 9.98 137 ASP A C 1
ATOM 837 O O . ASP A 1 115 ? 2.399 -22.407 83.209 1.00 9.75 137 ASP A O 1
ATOM 842 N N . VAL A 1 116 ? 1.227 -24.092 82.270 1.00 10.31 138 VAL A N 1
ATOM 843 C CA . VAL A 1 116 ? -0.081 -23.695 82.767 1.00 10.42 138 VAL A CA 1
ATOM 844 C C . VAL A 1 116 ? -0.603 -24.689 83.782 1.00 11.93 138 VAL A C 1
ATOM 845 O O . VAL A 1 116 ? -1.825 -24.812 83.989 1.00 12.68 138 VAL A O 1
ATOM 849 N N . THR A 1 117 ? 0.330 -25.411 84.416 1.00 12.58 139 THR A N 1
ATOM 850 C CA . THR A 1 117 ? -0.039 -26.398 85.437 1.00 12.18 139 THR A CA 1
ATOM 851 C C . THR A 1 117 ? -0.687 -25.739 86.643 1.00 12.09 139 THR A C 1
ATOM 852 O O . THR A 1 117 ? -1.532 -26.359 87.306 1.00 13.56 139 THR A O 1
ATOM 856 N N . ASP A 1 118 ? -0.297 -24.501 86.906 1.00 12.26 140 ASP A N 1
ATOM 857 C CA . ASP A 1 118 ? -0.691 -23.787 88.119 1.00 13.14 140 ASP A CA 1
ATOM 858 C C . ASP A 1 118 ? -1.393 -22.480 87.709 1.00 13.51 140 ASP A C 1
ATOM 859 O O . ASP A 1 118 ? -0.799 -21.623 87.058 1.00 14.68 140 ASP A O 1
ATOM 864 N N . SER A 1 119 ? -2.656 -22.333 88.083 1.00 13.12 141 SER A N 1
ATOM 865 C CA . SER A 1 119 ? -3.468 -21.206 87.631 1.00 13.92 141 SER A CA 1
ATOM 866 C C . SER A 1 119 ? -3.447 -20.125 88.675 1.00 14.74 141 SER A C 1
ATOM 867 O O . SER A 1 119 ? -4.345 -19.270 88.701 1.00 15.99 141 SER A O 1
ATOM 870 N N . THR A 1 120 ? -2.446 -20.142 89.555 1.00 13.29 142 THR A N 1
ATOM 871 C CA . THR A 1 120 ? -2.349 -19.096 90.594 1.00 13.59 142 THR A CA 1
ATOM 872 C C . THR A 1 120 ? -1.063 -18.285 90.488 1.00 12.68 142 THR A C 1
ATOM 873 O O . THR A 1 120 ? -0.657 -17.609 91.454 1.00 13.37 142 THR A O 1
ATOM 877 N N . VAL A 1 121 ? -0.423 -18.341 89.309 1.00 10.67 143 VAL A N 1
ATOM 878 C CA . VAL A 1 121 ? 0.861 -17.704 89.126 1.00 11.24 143 VAL A CA 1
ATOM 879 C C . VAL A 1 121 ? 0.723 -16.213 89.120 1.00 10.81 143 VAL A C 1
ATOM 880 O O . VAL A 1 121 ? 1.492 -15.542 89.831 1.00 11.25 143 VAL A O 1
ATOM 884 N N . VAL A 1 122 ? -0.242 -15.674 88.376 1.00 11.04 144 VAL A N 1
ATOM 885 C CA . VAL A 1 122 ? -0.426 -14.227 88.348 1.00 11.22 144 VAL A CA 1
ATOM 886 C C . VAL A 1 122 ? -0.768 -13.725 89.758 1.00 11.34 144 VAL A C 1
ATOM 887 O O . VAL A 1 122 ? -0.230 -12.711 90.187 1.00 11.72 144 VAL A O 1
ATOM 891 N N . ALA A 1 123 ? -1.638 -14.424 90.490 1.00 11.95 145 ALA A N 1
ATOM 892 C CA . ALA A 1 123 ? -1.927 -14.008 91.854 1.00 13.41 145 ALA A CA 1
ATOM 893 C C . ALA A 1 123 ? -0.647 -13.857 92.675 1.00 14.26 145 ALA A C 1
ATOM 894 O O . ALA A 1 123 ? -0.519 -12.946 93.478 1.00 15.96 145 ALA A O 1
ATOM 896 N N . SER A 1 124 ? 0.295 -14.759 92.477 1.00 12.40 146 SER A N 1
ATOM 897 C CA . SER A 1 124 ? 1.524 -14.738 93.275 1.00 13.32 146 SER A CA 1
ATOM 898 C C . SER A 1 124 ? 2.454 -13.548 92.949 1.00 13.57 146 SER A C 1
ATOM 899 O O . SER A 1 124 ? 3.389 -13.246 93.725 1.00 14.33 146 SER A O 1
ATOM 902 N N . VAL A 1 125 ? 2.231 -12.866 91.825 1.00 13.22 147 VAL A N 1
ATOM 903 C CA . VAL A 1 125 ? 3.071 -11.696 91.557 1.00 12.85 147 VAL A CA 1
ATOM 904 C C . VAL A 1 125 ? 2.365 -10.371 91.812 1.00 14.21 147 VAL A C 1
ATOM 905 O O . VAL A 1 125 ? 2.935 -9.308 91.563 1.00 14.44 147 VAL A O 1
ATOM 909 N N . MET A 1 126 ? 1.127 -10.432 92.272 1.00 14.61 148 MET A N 1
ATOM 910 C CA . MET A 1 126 ? 0.433 -9.219 92.738 1.00 15.35 148 MET A CA 1
ATOM 911 C C . MET A 1 126 ? 1.097 -8.681 93.991 1.00 17.64 148 MET A C 1
ATOM 912 O O . MET A 1 126 ? 1.787 -9.430 94.682 1.00 17.52 148 MET A O 1
ATOM 917 N N . GLN A 1 127 ? 0.816 -7.423 94.314 1.00 19.87 149 GLN A N 1
ATOM 918 C CA . GLN A 1 127 ? 1.311 -6.836 95.550 1.00 23.02 149 GLN A CA 1
ATOM 919 C C . GLN A 1 127 ? 0.991 -7.761 96.723 1.00 22.60 149 GLN A C 1
ATOM 920 O O . GLN A 1 127 ? -0.132 -8.253 96.840 1.00 23.45 149 GLN A O 1
ATOM 926 N N . GLY A 1 128 ? 1.962 -8.006 97.595 1.00 22.03 150 GLY A N 1
ATOM 927 C CA . GLY A 1 128 ? 1.707 -8.929 98.681 1.00 23.09 150 GLY A CA 1
ATOM 928 C C . GLY A 1 128 ? 1.952 -10.399 98.364 1.00 23.66 150 GLY A C 1
ATOM 929 O O . GLY A 1 128 ? 2.008 -11.238 99.265 1.00 25.42 150 GLY A O 1
ATOM 930 N N . GLY A 1 129 ? 2.154 -10.735 97.098 1.00 22.57 151 GLY A N 1
ATOM 931 C CA . GLY A 1 129 ? 2.357 -12.126 96.733 1.00 21.36 151 GLY A CA 1
ATOM 932 C C . GLY A 1 129 ? 3.808 -12.493 96.879 1.00 21.64 151 GLY A C 1
ATOM 933 O O . GLY A 1 129 ? 4.681 -11.617 96.850 1.00 21.66 151 GLY A O 1
ATOM 934 N N . GLU A 1 130 ? 4.084 -13.785 96.986 1.00 21.25 152 GLU A N 1
ATOM 935 C CA . GLU A 1 130 ? 5.442 -14.251 97.292 1.00 21.89 152 GLU A CA 1
ATOM 936 C C . GLU A 1 130 ? 6.411 -13.964 96.167 1.00 18.06 152 GLU A C 1
ATOM 937 O O . GLU A 1 130 ? 7.632 -13.930 96.378 1.00 18.53 152 GLU A O 1
ATOM 943 N N . ASN A 1 131 ? 5.883 -13.763 94.958 1.00 16.06 153 ASN A N 1
ATOM 944 C CA . ASN A 1 131 ? 6.769 -13.522 93.816 1.00 14.19 153 ASN A CA 1
ATOM 945 C C . ASN A 1 131 ? 6.668 -12.128 93.231 1.00 13.41 153 ASN A C 1
ATOM 946 O O . ASN A 1 131 ? 7.156 -11.862 92.134 1.00 14.31 153 ASN A O 1
ATOM 951 N N . HIS A 1 132 ? 6.105 -11.215 94.005 1.00 13.71 154 HIS A N 1
ATOM 952 C CA . HIS A 1 132 ? 5.932 -9.833 93.534 1.00 13.31 154 HIS A CA 1
ATOM 953 C C . HIS A 1 132 ? 7.285 -9.116 93.335 1.00 13.68 154 HIS A C 1
ATOM 954 O O . HIS A 1 132 ? 7.518 -8.515 92.297 1.00 13.29 154 HIS A O 1
ATOM 961 N N . VAL A 1 133 ? 8.165 -9.150 94.333 1.00 14.52 155 VAL A N 1
ATOM 962 C CA . VAL A 1 133 ? 9.432 -8.426 94.187 1.00 15.36 155 VAL A CA 1
ATOM 963 C C . VAL A 1 133 ? 10.233 -8.979 93.006 1.00 15.07 155 VAL A C 1
ATOM 964 O O . VAL A 1 133 ? 10.835 -8.202 92.226 1.00 15.38 155 VAL A O 1
ATOM 968 N N . LYS A 1 134 ? 10.246 -10.300 92.874 1.00 14.98 156 LYS A N 1
ATOM 969 C CA . LYS A 1 134 ? 10.953 -10.953 91.767 1.00 14.57 156 LYS A CA 1
ATOM 970 C C . LYS A 1 134 ? 10.344 -10.519 90.434 1.00 13.07 156 LYS A C 1
ATOM 971 O O . LYS A 1 134 ? 11.072 -10.256 89.504 1.00 12.79 156 LYS A O 1
ATOM 977 N N . MET A 1 135 ? 9.014 -10.483 90.346 1.00 12.03 157 MET A N 1
ATOM 978 C CA . MET A 1 135 ? 8.385 -10.067 89.083 1.00 11.31 157 MET A CA 1
ATOM 979 C C . MET A 1 135 ? 8.844 -8.647 88.723 1.00 11.38 157 MET A C 1
ATOM 980 O O . MET A 1 135 ? 9.113 -8.378 87.547 1.00 10.81 157 MET A O 1
ATOM 985 N N . LEU A 1 136 ? 8.950 -7.748 89.721 1.00 12.31 158 LEU A N 1
ATOM 986 C CA . LEU A 1 136 ? 9.379 -6.404 89.404 1.00 12.58 158 LEU A CA 1
ATOM 987 C C . LEU A 1 136 ? 10.876 -6.420 88.996 1.00 11.80 158 LEU A C 1
ATOM 988 O O . LEU A 1 136 ? 11.264 -5.639 88.122 1.00 12.66 158 LEU A O 1
ATOM 993 N N . GLU A 1 137 ? 11.697 -7.274 89.611 1.00 11.24 159 GLU A N 1
ATOM 994 C CA . GLU A 1 137 ? 13.113 -7.403 89.228 1.00 12.64 159 GLU A CA 1
ATOM 995 C C . GLU A 1 137 ? 13.203 -7.893 87.763 1.00 12.44 159 GLU A C 1
ATOM 996 O O . GLU A 1 137 ? 14.028 -7.404 86.999 1.00 12.76 159 GLU A O 1
ATOM 1002 N N . TRP A 1 138 ? 12.321 -8.832 87.400 1.00 10.90 160 TRP A N 1
ATOM 1003 C CA . TRP A 1 138 ? 12.286 -9.362 86.028 1.00 10.13 160 TRP A CA 1
ATOM 1004 C C . TRP A 1 138 ? 11.934 -8.260 85.034 1.00 9.76 160 TRP A C 1
ATOM 1005 O O . TRP A 1 138 ? 12.573 -8.133 84.013 1.00 10.19 160 TRP A O 1
ATOM 1016 N N . ILE A 1 139 ? 10.936 -7.437 85.365 1.00 9.12 161 ILE A N 1
ATOM 1017 C CA . ILE A 1 139 ? 10.554 -6.358 84.480 1.00 9.07 161 ILE A CA 1
ATOM 1018 C C . ILE A 1 139 ? 11.743 -5.362 84.390 1.00 9.61 161 ILE A C 1
ATOM 1019 O O . ILE A 1 139 ? 12.025 -4.863 83.309 1.00 9.51 161 ILE A O 1
ATOM 1024 N N . ASP A 1 140 ? 12.455 -5.128 85.491 1.00 10.88 162 ASP A N 1
ATOM 1025 C CA . ASP A 1 140 ? 13.572 -4.206 85.502 1.00 11.39 162 ASP A CA 1
ATOM 1026 C C . ASP A 1 140 ? 14.679 -4.722 84.593 1.00 11.14 162 ASP A C 1
ATOM 1027 O O . ASP A 1 140 ? 15.404 -3.937 83.983 1.00 12.34 162 ASP A O 1
ATOM 1032 N N . ARG A 1 141 ? 14.796 -6.038 84.467 1.00 11.24 163 ARG A N 1
ATOM 1033 C CA . ARG A 1 141 ? 15.812 -6.628 83.575 1.00 12.97 163 ARG A CA 1
ATOM 1034 C C . ARG A 1 141 ? 15.452 -6.344 82.130 1.00 11.94 163 ARG A C 1
ATOM 1035 O O . ARG A 1 141 ? 16.322 -5.997 81.306 1.00 13.82 163 ARG A O 1
ATOM 1043 N N . VAL A 1 142 ? 14.168 -6.461 81.797 1.00 11.64 164 VAL A N 1
ATOM 1044 C CA . VAL A 1 142 ? 13.699 -5.974 80.488 1.00 10.63 164 VAL A CA 1
ATOM 1045 C C . VAL A 1 142 ? 13.975 -4.473 80.319 1.00 10.89 164 VAL A C 1
ATOM 1046 O O . VAL A 1 142 ? 14.479 -4.023 79.276 1.00 11.38 164 VAL A O 1
ATOM 1050 N N . ALA A 1 143 ? 13.656 -3.675 81.344 1.00 10.96 165 ALA A N 1
ATOM 1051 C CA . ALA A 1 143 ? 13.892 -2.221 81.245 1.00 12.25 165 ALA A CA 1
ATOM 1052 C C . ALA A 1 143 ? 15.368 -1.900 80.930 1.00 12.98 165 ALA A C 1
ATOM 1053 O O . ALA A 1 143 ? 15.680 -1.090 80.017 1.00 13.45 165 ALA A O 1
ATOM 1055 N N . ASP A 1 144 ? 16.278 -2.561 81.648 1.00 12.73 166 ASP A N 1
ATOM 1056 C CA . ASP A 1 144 ? 17.701 -2.317 81.409 1.00 13.98 166 ASP A CA 1
ATOM 1057 C C . ASP A 1 144 ? 18.137 -2.700 79.978 1.00 14.25 166 ASP A C 1
ATOM 1058 O O . ASP A 1 144 ? 18.950 -1.976 79.358 1.00 15.90 166 ASP A O 1
ATOM 1063 N N . PHE A 1 145 ? 17.569 -3.787 79.429 1.00 12.93 167 PHE A N 1
ATOM 1064 C CA . PHE A 1 145 ? 17.869 -4.117 78.046 1.00 11.91 167 PHE A CA 1
ATOM 1065 C C . PHE A 1 145 ? 17.349 -3.025 77.105 1.00 11.17 167 PHE A C 1
ATOM 1066 O O . PHE A 1 145 ? 18.051 -2.586 76.200 1.00 12.23 167 PHE A O 1
ATOM 1074 N N . LEU A 1 146 ? 16.117 -2.591 77.305 1.00 11.39 168 LEU A N 1
ATOM 1075 C CA . LEU A 1 146 ? 15.542 -1.550 76.454 1.00 11.09 168 LEU A CA 1
ATOM 1076 C C . LEU A 1 146 ? 16.368 -0.250 76.464 1.00 12.20 168 LEU A C 1
ATOM 1077 O O . LEU A 1 146 ? 16.504 0.435 75.445 1.00 12.78 168 LEU A O 1
ATOM 1082 N N . LEU A 1 147 ? 16.878 0.095 77.639 1.00 12.63 169 LEU A N 1
ATOM 1083 C CA . LEU A 1 147 ? 17.693 1.311 77.763 1.00 13.82 169 LEU A CA 1
ATOM 1084 C C . LEU A 1 147 ? 19.056 1.177 77.061 1.00 14.07 169 LEU A C 1
ATOM 1085 O O . LEU A 1 147 ? 19.763 2.177 76.837 1.00 16.39 169 LEU A O 1
ATOM 1090 N N . SER A 1 148 ? 19.467 -0.044 76.775 1.00 14.59 170 SER A N 1
ATOM 1091 C CA . SER A 1 148 ? 20.755 -0.281 76.122 1.00 14.61 170 SER A CA 1
ATOM 1092 C C . SER A 1 148 ? 20.624 -0.216 74.600 1.00 14.65 170 SER A C 1
ATOM 1093 O O . SER A 1 148 ? 21.645 -0.243 73.893 1.00 16.23 170 SER A O 1
ATOM 1096 N N . LEU A 1 149 ? 19.394 -0.107 74.105 1.00 14.58 171 LEU A N 1
ATOM 1097 C CA . LEU A 1 149 ? 19.169 0.000 72.674 1.00 14.24 171 LEU A CA 1
ATOM 1098 C C . LEU A 1 149 ? 19.393 1.450 72.226 1.00 15.15 171 LEU A C 1
ATOM 1099 O O . LEU A 1 149 ? 18.462 2.271 72.236 1.00 15.31 171 LEU A O 1
ATOM 1104 N N . LYS A 1 150 ? 20.649 1.763 71.919 1.00 16.41 172 LYS A N 1
ATOM 1105 C CA . LYS A 1 150 ? 21.058 3.138 71.537 1.00 18.75 172 LYS A CA 1
ATOM 1106 C C . LYS A 1 150 ? 21.845 3.140 70.228 1.00 19.12 172 LYS A C 1
ATOM 1107 O O . LYS A 1 150 ? 22.566 2.204 69.940 1.00 19.36 172 LYS A O 1
ATOM 1113 N N . THR A 1 151 ? 21.712 4.196 69.451 1.00 18.45 173 THR A N 1
ATOM 1114 C CA . THR A 1 151 ? 22.567 4.349 68.283 1.00 18.37 173 THR A CA 1
ATOM 1115 C C . THR A 1 151 ? 24.005 4.640 68.756 1.00 20.06 173 THR A C 1
ATOM 1116 O O . THR A 1 151 ? 24.254 4.948 69.939 1.00 20.05 173 THR A O 1
ATOM 1120 N N . LYS A 1 152 ? 24.960 4.563 67.829 1.00 21.35 174 LYS A N 1
ATOM 1121 C CA . LYS A 1 152 ? 26.319 4.895 68.195 1.00 24.70 174 LYS A CA 1
ATOM 1122 C C . LYS A 1 152 ? 26.440 6.365 68.593 1.00 26.23 174 LYS A C 1
ATOM 1123 O O . LYS A 1 152 ? 27.417 6.734 69.249 1.00 26.98 174 LYS A O 1
ATOM 1129 N N . GLU A 1 153 ? 25.489 7.207 68.187 1.00 26.84 175 GLU A N 1
ATOM 1130 C CA . GLU A 1 153 ? 25.444 8.617 68.617 1.00 28.33 175 GLU A CA 1
ATOM 1131 C C . GLU A 1 153 ? 24.724 8.810 69.952 1.00 28.06 175 GLU A C 1
ATOM 1132 O O . GLU A 1 153 ? 24.691 9.922 70.488 1.00 29.27 175 GLU A O 1
ATOM 1138 N N . GLY A 1 154 ? 24.184 7.732 70.515 1.00 26.46 176 GLY A N 1
ATOM 1139 C CA . GLY A 1 154 ? 23.561 7.769 71.819 1.00 25.54 176 GLY A CA 1
ATOM 1140 C C . GLY A 1 154 ? 22.048 7.922 71.836 1.00 24.82 176 GLY A C 1
ATOM 1141 O O . GLY A 1 154 ? 21.470 8.110 72.901 1.00 25.61 176 GLY A O 1
ATOM 1142 N N . VAL A 1 155 ? 21.394 7.869 70.675 1.00 22.73 177 VAL A N 1
ATOM 1143 C CA . VAL A 1 155 ? 19.918 8.076 70.622 1.00 21.38 177 VAL A CA 1
ATOM 1144 C C . VAL A 1 155 ? 19.200 6.780 70.975 1.00 19.80 177 VAL A C 1
ATOM 1145 O O . VAL A 1 155 ? 19.564 5.726 70.443 1.00 19.62 177 VAL A O 1
ATOM 1149 N N . LEU A 1 156 ? 18.255 6.832 71.914 1.00 17.39 178 LEU A N 1
ATOM 1150 C CA . LEU A 1 156 ? 17.491 5.619 72.276 1.00 16.83 178 LEU A CA 1
ATOM 1151 C C . LEU A 1 156 ? 16.652 5.168 71.071 1.00 16.18 178 LEU A C 1
ATOM 1152 O O . LEU A 1 156 ? 16.036 5.977 70.361 1.00 17.00 178 LEU A O 1
ATOM 1157 N N . ILE A 1 157 ? 16.637 3.869 70.833 1.00 13.00 179 ILE A N 1
ATOM 1158 C CA . ILE A 1 157 ? 15.900 3.323 69.667 1.00 11.43 179 ILE A CA 1
ATOM 1159 C C . ILE A 1 157 ? 14.505 2.964 70.113 1.00 10.59 179 ILE A C 1
ATOM 1160 O O . ILE A 1 157 ? 14.335 2.153 71.057 1.00 10.53 179 ILE A O 1
ATOM 1165 N N . PRO A 1 158 ? 13.478 3.547 69.446 1.00 10.23 180 PRO A N 1
ATOM 1166 C CA . PRO A 1 158 ? 12.090 3.209 69.800 1.00 9.96 180 PRO A CA 1
ATOM 1167 C C . PRO A 1 158 ? 11.826 1.731 69.514 1.00 9.97 180 PRO A C 1
ATOM 1168 O O . PRO A 1 158 ? 12.341 1.161 68.548 1.00 11.09 180 PRO A O 1
ATOM 1172 N N . VAL A 1 159 ? 11.037 1.111 70.366 1.00 8.85 181 VAL A N 1
ATOM 1173 C CA . VAL A 1 159 ? 10.619 -0.292 70.194 1.00 9.42 181 VAL A CA 1
ATOM 1174 C C . VAL A 1 159 ? 9.139 -0.426 70.509 1.00 8.75 181 VAL A C 1
ATOM 1175 O O . VAL A 1 159 ? 8.631 0.249 71.398 1.00 10.00 181 VAL A O 1
ATOM 1179 N N . VAL A 1 160 ? 8.438 -1.258 69.744 1.00 7.63 182 VAL A N 1
ATOM 1180 C CA . VAL A 1 160 ? 7.074 -1.641 70.134 1.00 6.81 182 VAL A CA 1
ATOM 1181 C C . VAL A 1 160 ? 7.188 -2.886 70.994 1.00 7.75 182 VAL A C 1
ATOM 1182 O O . VAL A 1 160 ? 7.525 -3.950 70.491 1.00 10.93 182 VAL A O 1
ATOM 1186 N N . PHE A 1 161 ? 6.919 -2.760 72.289 1.00 6.85 183 PHE A N 1
ATOM 1187 C CA . PHE A 1 161 ? 7.090 -3.877 73.220 1.00 6.75 183 PHE A CA 1
ATOM 1188 C C . PHE A 1 161 ? 5.698 -4.509 73.435 1.00 6.47 183 PHE A C 1
ATOM 1189 O O . PHE A 1 161 ? 4.700 -3.781 73.668 1.00 6.95 183 PHE A O 1
ATOM 1197 N N . ARG A 1 162 ? 5.624 -5.826 73.281 1.00 5.85 184 ARG A N 1
ATOM 1198 C CA . ARG A 1 162 ? 4.339 -6.543 73.213 1.00 5.47 184 ARG A CA 1
ATOM 1199 C C . ARG A 1 162 ? 4.331 -7.688 74.194 1.00 5.53 184 ARG A C 1
ATOM 1200 O O . ARG A 1 162 ? 4.329 -8.866 73.778 1.00 6.83 184 ARG A O 1
ATOM 1208 N N . PRO A 1 163 ? 4.331 -7.404 75.492 1.00 6.11 185 PRO A N 1
ATOM 1209 C CA . PRO A 1 163 ? 4.355 -8.470 76.492 1.00 6.26 185 PRO A CA 1
ATOM 1210 C C . PRO A 1 163 ? 2.926 -9.026 76.697 1.00 6.84 185 PRO A C 1
ATOM 1211 O O . PRO A 1 163 ? 1.962 -8.413 76.227 1.00 7.25 185 PRO A O 1
ATOM 1215 N N . TRP A 1 164 ? 2.801 -10.134 77.413 1.00 6.23 186 TRP A N 1
ATOM 1216 C CA . TRP A 1 164 ? 1.479 -10.597 77.898 1.00 5.38 186 TRP A CA 1
ATOM 1217 C C . TRP A 1 164 ? 0.517 -10.837 76.745 1.00 5.75 186 TRP A C 1
ATOM 1218 O O . TRP A 1 164 ? -0.687 -10.542 76.813 1.00 7.27 186 TRP A O 1
ATOM 1229 N N . HIS A 1 165 ? 1.049 -11.380 75.666 1.00 5.35 187 HIS A N 1
ATOM 1230 C CA . HIS A 1 165 ? 0.258 -11.551 74.442 1.00 5.52 187 HIS A CA 1
ATOM 1231 C C . HIS A 1 165 ? -0.682 -12.779 74.496 1.00 5.90 187 HIS A C 1
ATOM 1232 O O . HIS A 1 165 ? -0.550 -13.670 75.334 1.00 5.87 187 HIS A O 1
ATOM 1239 N N . GLU A 1 166 ? -1.630 -12.805 73.583 1.00 6.35 188 GLU A N 1
ATOM 1240 C CA . GLU A 1 166 ? -2.490 -13.983 73.393 1.00 5.56 188 GLU A CA 1
ATOM 1241 C C . GLU A 1 166 ? -3.192 -14.281 74.681 1.00 6.30 188 GLU A C 1
ATOM 1242 O O . GLU A 1 166 ? -3.410 -15.454 75.068 1.00 7.05 188 GLU A O 1
ATOM 1248 N N . HIS A 1 167 ? -3.652 -13.209 75.346 1.00 6.75 189 HIS A N 1
ATOM 1249 C CA . HIS A 1 167 ? -4.158 -13.403 76.706 1.00 6.92 189 HIS A CA 1
ATOM 1250 C C . HIS A 1 167 ? -5.589 -13.903 76.773 1.00 7.22 189 HIS A C 1
ATOM 1251 O O . HIS A 1 167 ? -6.080 -14.227 77.880 1.00 8.61 189 HIS A O 1
ATOM 1258 N N . THR A 1 168 ? -6.254 -13.990 75.626 1.00 6.73 190 THR A N 1
ATOM 1259 C CA . THR A 1 168 ? -7.598 -14.586 75.656 1.00 8.46 190 THR A CA 1
ATOM 1260 C C . THR A 1 168 ? -7.562 -16.096 75.452 1.00 8.90 190 THR A C 1
ATOM 1261 O O . THR A 1 168 ? -8.613 -16.770 75.523 1.00 10.62 190 THR A O 1
ATOM 1265 N N . GLY A 1 169 ? -6.385 -16.625 75.131 1.00 9.00 191 GLY A N 1
ATOM 1266 C CA . GLY A 1 169 ? -6.189 -18.066 75.164 1.00 9.87 191 GLY A CA 1
ATOM 1267 C C . GLY A 1 169 ? -5.633 -18.433 76.525 1.00 10.08 191 GLY A C 1
ATOM 1268 O O . GLY A 1 169 ? -5.361 -17.562 77.348 1.00 9.34 191 GLY A O 1
ATOM 1269 N N . SER A 1 170 ? -5.490 -19.731 76.760 1.00 9.75 192 SER A N 1
ATOM 1270 C CA . SER A 1 170 ? -5.056 -20.209 78.082 1.00 8.84 192 SER A CA 1
ATOM 1271 C C . SER A 1 170 ? -3.834 -21.121 77.973 1.00 9.01 192 SER A C 1
ATOM 1272 O O . SER A 1 170 ? -3.668 -22.044 78.742 1.00 10.66 192 SER A O 1
ATOM 1275 N N . TRP A 1 171 ? -2.961 -20.811 77.013 1.00 7.72 193 TRP A N 1
ATOM 1276 C CA . TRP A 1 171 ? -1.751 -21.593 76.847 1.00 8.01 193 TRP A CA 1
ATOM 1277 C C . TRP A 1 171 ? -0.516 -20.935 77.459 1.00 7.04 193 TRP A C 1
ATOM 1278 O O . TRP A 1 171 ? 0.550 -21.565 77.487 1.00 8.18 193 TRP A O 1
ATOM 1289 N N . PHE A 1 172 ? -0.640 -19.688 77.942 1.00 6.69 194 PHE A N 1
ATOM 1290 C CA . PHE A 1 172 ? 0.431 -19.058 78.711 1.00 6.73 194 PHE A CA 1
ATOM 1291 C C . PHE A 1 172 ? -0.013 -18.854 80.156 1.00 7.52 194 PHE A C 1
ATOM 1292 O O . PHE A 1 172 ? -1.226 -18.797 80.438 1.00 8.37 194 PHE A O 1
ATOM 1300 N N . TRP A 1 173 ? 0.951 -18.695 81.069 1.00 7.47 195 TRP A N 1
ATOM 1301 C CA . TRP A 1 173 ? 0.564 -18.637 82.476 1.00 7.90 195 TRP A CA 1
ATOM 1302 C C . TRP A 1 173 ? -0.169 -17.350 82.872 1.00 7.61 195 TRP A C 1
ATOM 1303 O O . TRP A 1 173 ? -0.745 -17.274 83.958 1.00 8.79 195 TRP A O 1
ATOM 1314 N N . TRP A 1 174 ? -0.191 -16.357 81.964 1.00 7.17 196 TRP A N 1
ATOM 1315 C CA . TRP A 1 174 ? -0.976 -15.118 82.122 1.00 7.10 196 TRP A CA 1
ATOM 1316 C C . TRP A 1 174 ? -2.279 -15.161 81.322 1.00 7.41 196 TRP A C 1
ATOM 1317 O O . TRP A 1 174 ? -2.922 -14.134 81.168 1.00 7.89 196 TRP A O 1
ATOM 1328 N N . GLY A 1 175 ? -2.642 -16.337 80.818 1.00 7.89 197 GLY A N 1
ATOM 1329 C CA . GLY A 1 175 ? -3.814 -16.452 79.965 1.00 8.04 197 GLY A CA 1
ATOM 1330 C C . GLY A 1 175 ? -5.175 -16.458 80.686 1.00 8.46 197 GLY A C 1
ATOM 1331 O O . GLY A 1 175 ? -5.256 -16.355 81.938 1.00 7.94 197 GLY A O 1
ATOM 1332 N N . LYS A 1 176 ? -6.229 -16.622 79.898 1.00 8.71 198 LYS A N 1
ATOM 1333 C CA . LYS A 1 176 ? -7.598 -16.288 80.364 1.00 9.21 198 LYS A CA 1
ATOM 1334 C C . LYS A 1 176 ? -8.038 -17.100 81.597 1.00 10.92 198 LYS A C 1
ATOM 1335 O O . LYS A 1 176 ? -8.604 -16.543 82.578 1.00 11.29 198 LYS A O 1
ATOM 1341 N N . ASP A 1 177 ? -7.766 -18.406 81.554 1.00 11.52 199 ASP A N 1
ATOM 1342 C CA . ASP A 1 177 ? -8.190 -19.297 82.643 1.00 12.08 199 ASP A CA 1
ATOM 1343 C C . ASP A 1 177 ? -7.235 -19.263 83.837 1.00 12.30 199 ASP A C 1
ATOM 1344 O O . ASP A 1 177 ? -7.464 -19.973 84.820 1.00 15.55 199 ASP A O 1
ATOM 1349 N N . LEU A 1 178 ? -6.184 -18.441 83.765 1.00 10.68 200 LEU A N 1
ATOM 1350 C CA . LEU A 1 178 ? -5.142 -18.485 84.776 1.00 11.13 200 LEU A CA 1
ATOM 1351 C C . LEU A 1 178 ? -5.116 -17.266 85.638 1.00 10.42 200 LEU A C 1
ATOM 1352 O O . LEU A 1 178 ? -4.249 -17.143 86.504 1.00 11.50 200 LEU A O 1
ATOM 1357 N N . CYS A 1 179 ? -6.047 -16.335 85.409 1.00 11.11 201 CYS A N 1
ATOM 1358 C CA . CYS A 1 179 ? -6.095 -15.123 86.242 1.00 10.58 201 CYS A CA 1
ATOM 1359 C C . CYS A 1 179 ? -7.368 -14.376 85.950 1.00 10.77 201 CYS A C 1
ATOM 1360 O O . CYS A 1 179 ? -8.012 -14.639 84.930 1.00 11.49 201 CYS A O 1
ATOM 1363 N N . SER A 1 180 ? -7.721 -13.445 86.818 1.00 11.20 202 SER A N 1
ATOM 1364 C CA . SER A 1 180 ? -8.893 -12.582 86.577 1.00 11.38 202 SER A CA 1
ATOM 1365 C C . SER A 1 180 ? -8.537 -11.427 85.665 1.00 10.82 202 SER A C 1
ATOM 1366 O O . SER A 1 180 ? -7.344 -11.134 85.432 1.00 11.16 202 SER A O 1
ATOM 1369 N N A SER A 1 181 ? -9.570 -10.757 85.186 0.50 11.24 203 SER A N 1
ATOM 1370 N N B SER A 1 181 ? -9.555 -10.737 85.171 0.50 11.42 203 SER A N 1
ATOM 1371 C CA A SER A 1 181 ? -9.380 -9.574 84.361 0.50 11.63 203 SER A CA 1
ATOM 1372 C CA B SER A 1 181 ? -9.298 -9.558 84.346 0.50 11.90 203 SER A CA 1
ATOM 1373 C C A SER A 1 181 ? -8.590 -8.492 85.105 0.50 12.21 203 SER A C 1
ATOM 1374 C C B SER A 1 181 ? -8.516 -8.512 85.130 0.50 12.61 203 SER A C 1
ATOM 1375 O O A SER A 1 181 ? -7.721 -7.855 84.525 0.50 12.48 203 SER A O 1
ATOM 1376 O O B SER A 1 181 ? -7.578 -7.923 84.608 0.50 13.31 203 SER A O 1
ATOM 1381 N N . GLU A 1 182 ? -8.884 -8.279 86.382 1.00 13.80 204 GLU A N 1
ATOM 1382 C CA . GLU A 1 182 ? -8.199 -7.265 87.154 1.00 15.02 204 GLU A CA 1
ATOM 1383 C C . GLU A 1 182 ? -6.764 -7.647 87.442 1.00 13.80 204 GLU A C 1
ATOM 1384 O O . GLU A 1 182 ? -5.883 -6.772 87.409 1.00 14.71 204 GLU A O 1
ATOM 1390 N N . GLN A 1 183 ? -6.525 -8.925 87.741 1.00 11.77 205 GLN A N 1
ATOM 1391 C CA . GLN A 1 183 ? -5.160 -9.382 87.920 1.00 10.78 205 GLN A CA 1
ATOM 1392 C C . GLN A 1 183 ? -4.327 -9.169 86.644 1.00 11.42 205 GLN A C 1
ATOM 1393 O O . GLN A 1 183 ? -3.172 -8.697 86.683 1.00 12.20 205 GLN A O 1
ATOM 1399 N N . TYR A 1 184 ? -4.906 -9.550 85.495 1.00 9.63 206 TYR A N 1
ATOM 1400 C CA . TYR A 1 184 ? -4.208 -9.376 84.223 1.00 8.80 206 TYR A CA 1
ATOM 1401 C C . TYR A 1 184 ? -3.892 -7.878 83.967 1.00 8.95 206 TYR A C 1
ATOM 1402 O O . TYR A 1 184 ? -2.778 -7.514 83.525 1.00 9.50 206 TYR A O 1
ATOM 1411 N N . LYS A 1 185 ? -4.887 -7.009 84.203 1.00 10.36 207 LYS A N 1
ATOM 1412 C CA . LYS A 1 185 ? -4.634 -5.572 84.001 1.00 10.80 207 LYS A CA 1
ATOM 1413 C C . LYS A 1 185 ? -3.545 -5.112 84.930 1.00 11.97 207 LYS A C 1
ATOM 1414 O O . LYS A 1 185 ? -2.789 -4.232 84.562 1.00 12.17 207 LYS A O 1
ATOM 1420 N N . THR A 1 186 ? -3.459 -5.687 86.143 1.00 13.52 208 THR A N 1
ATOM 1421 C CA . THR A 1 186 ? -2.391 -5.304 87.073 1.00 14.14 208 THR A CA 1
ATOM 1422 C C . THR A 1 186 ? -1.013 -5.696 86.541 1.00 14.07 208 THR A C 1
ATOM 1423 O O . THR A 1 186 ? -0.053 -4.944 86.758 1.00 14.20 208 THR A O 1
ATOM 1427 N N . LEU A 1 187 ? -0.908 -6.812 85.812 1.00 13.02 209 LEU A N 1
ATOM 1428 C CA . LEU A 1 187 ? 0.382 -7.139 85.166 1.00 14.09 209 LEU A CA 1
ATOM 1429 C C . LEU A 1 187 ? 0.838 -6.003 84.283 1.00 11.52 209 LEU A C 1
ATOM 1430 O O . LEU A 1 187 ? 1.986 -5.609 84.290 1.00 12.06 209 LEU A O 1
ATOM 1435 N N . TRP A 1 188 ? -0.086 -5.503 83.487 1.00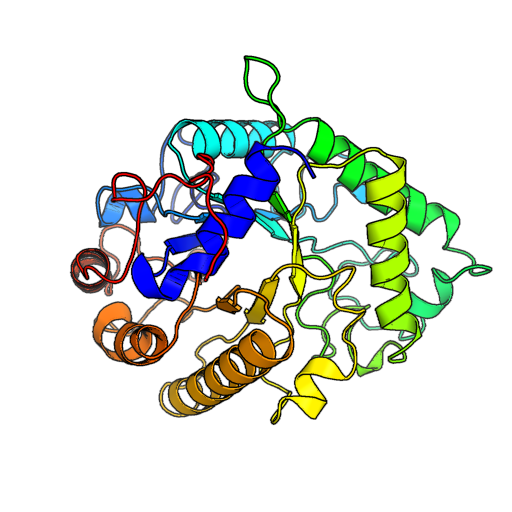 10.52 210 TRP A N 1
ATOM 1436 C CA . TRP A 1 188 ? 0.214 -4.395 82.622 1.00 10.33 210 TRP A CA 1
ATOM 1437 C C . TRP A 1 188 ? 0.569 -3.145 83.392 1.00 9.84 210 TRP A C 1
ATOM 1438 O O . TRP A 1 188 ? 1.547 -2.470 83.033 1.00 11.04 210 TRP A O 1
ATOM 1449 N N . ARG A 1 189 ? -0.168 -2.833 84.454 1.00 11.68 211 ARG A N 1
ATOM 1450 C CA . ARG A 1 189 ? 0.182 -1.666 85.234 1.00 13.18 211 ARG A CA 1
ATOM 1451 C C . ARG A 1 189 ? 1.552 -1.775 85.897 1.00 14.15 211 ARG A C 1
ATOM 1452 O O . ARG A 1 189 ? 2.333 -0.798 85.881 1.00 14.35 211 ARG A O 1
ATOM 1460 N N . MET A 1 190 ? 1.874 -2.944 86.452 1.00 14.43 212 MET A N 1
ATOM 1461 C CA . MET A 1 190 ? 3.238 -3.175 86.993 1.00 13.31 212 MET A CA 1
ATOM 1462 C C . MET A 1 190 ? 4.306 -3.003 85.940 1.00 12.79 212 MET A C 1
ATOM 1463 O O . MET A 1 190 ? 5.343 -2.406 86.171 1.00 13.85 212 MET A O 1
ATOM 1468 N N . THR A 1 191 ? 4.055 -3.547 84.748 1.00 12.55 213 THR A N 1
ATOM 1469 C CA . THR A 1 191 ? 5.038 -3.408 83.668 1.00 11.46 213 THR A CA 1
ATOM 1470 C C . THR A 1 191 ? 5.243 -1.944 83.302 1.00 12.59 213 THR A C 1
ATOM 1471 O O . THR A 1 191 ? 6.372 -1.455 83.224 1.00 13.18 213 THR A O 1
ATOM 1475 N N . ASN A 1 192 ? 4.137 -1.248 83.080 1.0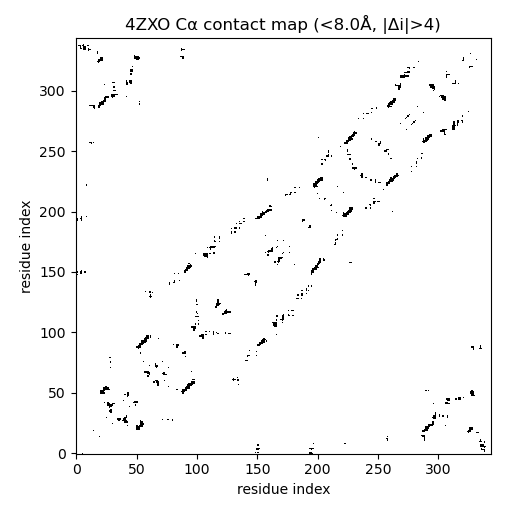0 12.51 214 ASN A N 1
ATOM 1476 C CA . ASN A 1 192 ? 4.249 0.167 82.700 1.00 12.72 214 ASN A CA 1
ATOM 1477 C C . ASN A 1 192 ? 4.904 0.959 83.802 1.00 13.72 214 ASN A C 1
ATOM 1478 O O . ASN A 1 192 ? 5.756 1.812 83.535 1.00 14.37 214 ASN A O 1
ATOM 1483 N N . ASP A 1 193 ? 4.560 0.662 85.059 1.00 15.89 215 ASP A N 1
ATOM 1484 C CA . ASP A 1 193 ? 5.145 1.436 86.162 1.00 18.14 215 ASP A CA 1
ATOM 1485 C C . ASP A 1 193 ? 6.655 1.280 86.235 1.00 16.56 215 ASP A C 1
ATOM 1486 O O . ASP A 1 193 ? 7.406 2.249 86.439 1.00 15.36 215 ASP A O 1
ATOM 1491 N N . ARG A 1 194 ? 7.115 0.049 86.080 1.00 15.48 216 ARG A N 1
ATOM 1492 C CA . ARG A 1 194 ? 8.542 -0.151 86.208 1.00 16.41 216 ARG A CA 1
ATOM 1493 C C . ARG A 1 194 ? 9.259 0.457 85.009 1.00 15.82 216 ARG A C 1
ATOM 1494 O O . ARG A 1 194 ? 10.349 1.081 85.154 1.00 16.84 216 ARG A O 1
ATOM 1502 N N . LEU A 1 195 ? 8.671 0.320 83.814 1.00 15.15 217 LEU A N 1
ATOM 1503 C CA . LEU A 1 195 ? 9.343 0.944 82.691 1.00 15.86 217 LEU A CA 1
ATOM 1504 C C . LEU A 1 195 ? 9.440 2.443 82.902 1.00 16.37 217 LEU A C 1
ATOM 1505 O O . LEU A 1 195 ? 10.476 3.074 82.638 1.00 16.51 217 LEU A O 1
ATOM 1510 N N . ARG A 1 196 ? 8.362 3.035 83.373 1.00 17.08 218 ARG A N 1
ATOM 1511 C CA . ARG A 1 196 ? 8.407 4.495 83.589 1.00 18.31 218 ARG A CA 1
ATOM 1512 C C . ARG A 1 196 ? 9.395 4.942 84.662 1.00 18.45 218 ARG A C 1
ATOM 1513 O O . ARG A 1 196 ? 10.094 5.946 84.493 1.00 18.52 218 ARG A O 1
ATOM 1521 N N . LEU A 1 197 ? 9.428 4.210 85.768 1.00 18.16 219 LEU A N 1
ATOM 1522 C CA . LEU A 1 197 ? 10.364 4.545 86.829 1.00 19.86 219 LEU A CA 1
ATOM 1523 C C . LEU A 1 197 ? 11.802 4.499 86.328 1.00 20.13 219 LEU A C 1
ATOM 1524 O O . LEU A 1 197 ? 12.611 5.348 86.700 1.00 20.91 219 LEU A O 1
ATOM 1529 N N . LYS A 1 198 ? 12.094 3.511 85.471 1.00 19.80 220 LYS A N 1
ATOM 1530 C CA . LYS A 1 198 ? 13.435 3.309 84.916 1.00 21.29 220 LYS A CA 1
ATOM 1531 C C . LYS A 1 198 ? 13.789 4.346 83.851 1.00 20.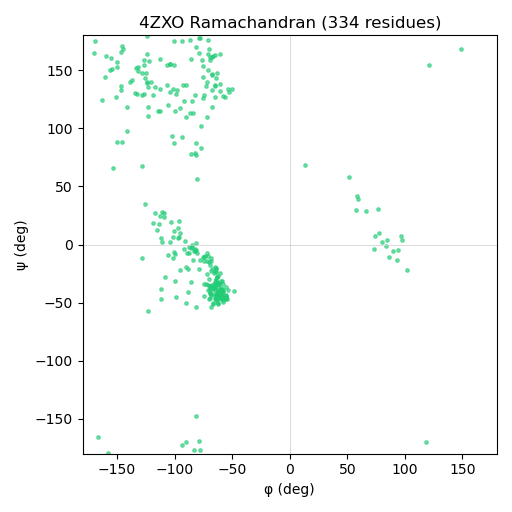46 220 LYS A C 1
ATOM 1532 O O . LYS A 1 198 ? 14.936 4.404 83.391 1.00 21.53 220 LYS A O 1
ATOM 1538 N N . GLY A 1 199 ? 12.806 5.138 83.413 1.00 20.39 221 GLY A N 1
ATOM 1539 C CA . GLY A 1 199 ? 13.020 6.116 82.362 1.00 19.19 221 GLY A CA 1
ATOM 1540 C C . GLY A 1 199 ? 13.073 5.475 80.999 1.00 17.82 221 GLY A C 1
ATOM 1541 O O . GLY A 1 199 ? 13.768 5.968 80.088 1.00 18.39 221 GLY A O 1
ATOM 1542 N N . VAL A 1 200 ? 12.346 4.364 80.838 1.00 16.82 222 VAL A N 1
ATOM 1543 C CA . VAL A 1 200 ? 12.308 3.720 79.524 1.00 15.97 222 VAL A CA 1
ATOM 1544 C C . VAL A 1 200 ? 11.372 4.511 78.599 1.00 17.11 222 VAL A C 1
ATOM 1545 O O . VAL A 1 200 ? 10.246 4.122 78.366 1.00 19.17 222 VAL A O 1
ATOM 1549 N N . ASN A 1 201 ? 11.865 5.563 77.991 1.00 17.57 223 ASN A N 1
ATOM 1550 C CA . ASN A 1 201 ? 11.033 6.470 77.219 1.00 17.44 223 ASN A CA 1
ATOM 1551 C C . ASN A 1 201 ? 11.012 6.154 75.743 1.00 14.99 223 ASN A C 1
ATOM 1552 O O . ASN A 1 201 ? 10.507 6.922 74.934 1.00 16.40 223 ASN A O 1
ATOM 1557 N N . ASN A 1 202 ? 11.564 4.997 75.402 1.00 12.15 224 ASN A N 1
ATOM 1558 C CA . ASN A 1 202 ? 11.616 4.546 74.014 1.00 11.17 224 ASN A CA 1
ATOM 1559 C C . ASN A 1 202 ? 10.711 3.344 73.758 1.00 10.88 224 ASN A C 1
ATOM 1560 O O . ASN A 1 202 ? 10.968 2.575 72.831 1.00 12.24 224 ASN A O 1
ATOM 1565 N N . VAL A 1 203 ? 9.623 3.188 74.516 1.00 11.06 225 VAL A N 1
ATOM 1566 C CA A VAL A 1 203 ? 8.733 2.074 74.294 0.50 11.30 225 VAL A CA 1
ATOM 1567 C CA B VAL A 1 203 ? 8.702 2.073 74.269 0.50 11.92 225 VAL A CA 1
ATOM 1568 C C . VAL A 1 203 ? 7.302 2.498 73.965 1.00 10.96 225 VAL A C 1
ATOM 1569 O O . VAL A 1 203 ? 6.752 3.387 74.617 1.00 12.22 225 VAL A O 1
ATOM 1576 N N . LEU A 1 204 ? 6.737 1.839 72.964 1.00 10.26 226 LEU A N 1
ATOM 1577 C CA . LEU A 1 204 ? 5.299 1.854 72.690 1.00 10.22 226 LEU A CA 1
ATOM 1578 C C . LEU A 1 204 ? 4.782 0.489 73.105 1.00 9.42 226 LEU A C 1
ATOM 1579 O O . LEU A 1 204 ? 5.408 -0.504 72.774 1.00 11.32 226 LEU A O 1
ATOM 1584 N N . LEU A 1 205 ? 3.644 0.420 73.769 1.00 8.66 227 LEU A N 1
ATOM 1585 C CA . LEU A 1 205 ? 3.133 -0.887 74.225 1.00 7.47 227 LEU A CA 1
ATOM 1586 C C . LEU A 1 205 ? 2.031 -1.413 73.327 1.00 7.37 227 LEU A C 1
ATOM 1587 O O . LEU A 1 205 ? 1.098 -0.678 72.998 1.00 8.25 227 LEU A O 1
ATOM 1592 N N . ALA A 1 206 ? 2.092 -2.687 72.944 1.00 6.76 228 ALA A N 1
ATOM 1593 C CA . ALA A 1 206 ? 1.074 -3.268 72.060 1.00 5.87 228 ALA A CA 1
ATOM 1594 C C . ALA A 1 206 ? 0.327 -4.388 72.791 1.00 6.30 228 ALA A C 1
ATOM 1595 O O . ALA A 1 206 ? 0.944 -5.265 73.444 1.00 7.67 228 ALA A O 1
ATOM 1597 N N . TYR A 1 207 ? -0.981 -4.348 72.626 1.00 5.62 229 TYR A N 1
ATOM 1598 C CA . TYR A 1 207 ? -1.926 -5.304 73.172 1.00 6.52 229 TYR A CA 1
ATOM 1599 C C . TYR A 1 207 ? -2.265 -6.302 72.085 1.00 7.75 229 TYR A C 1
ATOM 1600 O O . TYR A 1 207 ? -2.505 -5.880 70.944 1.00 9.39 229 TYR A O 1
ATOM 1609 N N . SER A 1 208 ? -2.260 -7.617 72.361 1.00 6.79 230 SER A N 1
ATOM 1610 C CA . SER A 1 208 ? -2.328 -8.570 71.220 1.00 5.92 230 SER A CA 1
ATOM 1611 C C . SER A 1 208 ? -2.937 -9.940 71.550 1.00 6.47 230 SER A C 1
ATOM 1612 O O . SER A 1 208 ? -2.270 -10.979 71.473 1.00 7.71 230 SER A O 1
ATOM 1615 N N . PRO A 1 209 ? -4.214 -9.958 71.889 1.00 7.21 231 PRO A N 1
ATOM 1616 C CA . P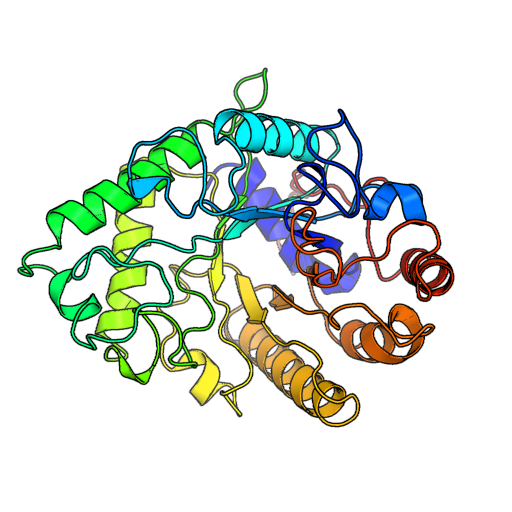RO A 1 209 ? -4.910 -11.238 72.047 1.00 7.70 231 PRO A CA 1
ATOM 1617 C C . PRO A 1 209 ? -5.129 -11.900 70.690 1.00 8.62 231 PRO A C 1
ATOM 1618 O O . PRO A 1 209 ? -4.948 -11.261 69.642 1.00 9.25 231 PRO A O 1
ATOM 1622 N N . GLY A 1 210 ? -5.446 -13.182 70.718 1.00 9.50 232 GLY A N 1
ATOM 1623 C CA . GLY A 1 210 ? -5.737 -13.926 69.514 1.00 8.91 232 GLY A CA 1
ATOM 1624 C C . GLY A 1 210 ? -7.168 -13.735 69.015 1.00 10.26 232 GLY A C 1
ATOM 1625 O O . GLY A 1 210 ? -7.769 -12.661 69.180 1.00 10.75 232 GLY A O 1
ATOM 1626 N N . MET A 1 211 ? -7.730 -14.782 68.397 1.00 10.58 233 MET A N 1
ATOM 1627 C CA . MET A 1 211 ? -9.048 -14.672 67.761 1.00 11.07 233 MET A CA 1
ATOM 1628 C C . MET A 1 211 ? -10.227 -15.164 68.617 1.00 11.32 233 MET A C 1
ATOM 1629 O O . MET A 1 211 ? -11.331 -15.302 68.105 1.00 11.71 233 MET A O 1
ATOM 1634 N N . GLU A 1 212 ? -10.033 -15.370 69.920 1.00 10.70 234 GLU A N 1
ATOM 1635 C CA . GLU A 1 212 ? -11.127 -15.894 70.735 1.00 9.91 234 GLU A CA 1
ATOM 1636 C C . GLU A 1 212 ? -12.256 -14.898 70.818 1.00 10.44 234 GLU A C 1
ATOM 1637 O O . GLU A 1 212 ? -13.429 -15.295 70.868 1.00 12.64 234 GLU A O 1
ATOM 1643 N N . SER A 1 213 ? -11.911 -13.609 70.890 1.00 10.79 235 SER A N 1
ATOM 1644 C CA . SER A 1 213 ? -12.925 -12.573 71.026 1.00 10.56 235 SER A CA 1
ATOM 1645 C C . SER A 1 213 ? -13.763 -12.482 69.763 1.00 11.29 235 SER A C 1
ATOM 1646 O O . SER A 1 213 ? -13.226 -12.432 68.671 1.00 11.89 235 SER A O 1
ATOM 1649 N N . ASP A 1 214 ? -15.076 -12.429 69.921 1.00 10.70 236 ASP A N 1
ATOM 1650 C CA . ASP A 1 214 ? -15.945 -12.267 68.755 1.00 11.52 236 ASP A CA 1
ATOM 1651 C C . ASP A 1 214 ? -16.439 -10.868 68.521 1.00 11.04 236 ASP A C 1
ATOM 1652 O O . ASP A 1 214 ? -17.026 -10.603 67.492 1.00 12.67 236 ASP A O 1
ATOM 1657 N N . THR A 1 215 ? -16.183 -9.973 69.457 1.00 10.80 237 THR A N 1
ATOM 1658 C CA . THR A 1 215 ? -16.665 -8.594 69.434 1.00 11.20 237 THR A CA 1
ATOM 1659 C C . THR A 1 215 ? -15.638 -7.685 70.077 1.00 11.16 237 THR A C 1
ATOM 1660 O O . THR A 1 215 ? -14.716 -8.153 70.771 1.00 10.98 237 THR A O 1
ATOM 1664 N N . VAL A 1 216 ? -15.802 -6.387 69.863 1.00 11.76 238 VAL A N 1
ATOM 1665 C CA . VAL A 1 216 ? -14.943 -5.401 70.517 1.00 12.74 238 VAL A CA 1
ATOM 1666 C C . VAL A 1 216 ? -15.036 -5.467 72.057 1.00 13.49 238 VAL A C 1
ATOM 1667 O O . VAL A 1 216 ? -14.023 -5.373 72.746 1.00 13.57 238 VAL A O 1
ATOM 1671 N N . GLU A 1 217 ? -16.256 -5.692 72.572 1.00 14.26 239 GLU A N 1
ATOM 1672 C CA . GLU A 1 217 ? -16.444 -5.820 74.016 1.00 15.64 239 GLU A CA 1
ATOM 1673 C C . GLU A 1 217 ? -15.516 -6.904 74.575 1.00 14.06 239 GLU A C 1
ATOM 1674 O O . GLU A 1 217 ? -14.832 -6.723 75.617 1.00 13.68 239 GLU A O 1
ATOM 1680 N N . GLU A 1 218 ? -15.500 -8.053 73.894 1.00 13.14 240 GLU A N 1
ATOM 1681 C CA . GLU A 1 218 ? -14.709 -9.168 74.350 1.00 12.52 240 GLU A CA 1
ATOM 1682 C C . GLU A 1 218 ? -13.218 -8.852 74.213 1.00 10.97 240 GLU A C 1
ATOM 1683 O O . GLU A 1 218 ? -12.411 -9.179 75.067 1.00 11.44 240 GLU A O 1
ATOM 1689 N N . TYR A 1 219 ? -12.853 -8.249 73.085 1.00 9.45 241 TYR A N 1
ATOM 1690 C CA . TYR A 1 219 ? -11.464 -7.915 72.851 1.00 8.71 241 TYR A CA 1
ATOM 1691 C C . TYR A 1 219 ? -10.919 -7.029 73.930 1.00 9.33 241 TYR A C 1
ATOM 1692 O O . TYR A 1 219 ? -9.759 -7.194 74.325 1.00 9.75 241 TYR A O 1
ATOM 1701 N N . LEU A 1 220 ? -11.739 -6.080 74.374 1.00 9.95 242 LEU A N 1
ATOM 1702 C CA . LEU A 1 220 ? -11.283 -5.126 75.386 1.00 11.53 242 LEU A CA 1
ATOM 1703 C C . LEU A 1 220 ? -11.550 -5.536 76.822 1.00 10.81 242 LEU A C 1
ATOM 1704 O O . LEU A 1 220 ? -11.326 -4.716 77.728 1.00 11.18 242 LEU A O 1
ATOM 1709 N N . GLU A 1 221 ? -12.114 -6.726 77.077 1.00 10.79 243 GLU A N 1
ATOM 1710 C CA . GLU A 1 221 ? -12.475 -7.092 78.455 1.00 12.28 243 GLU A CA 1
ATOM 1711 C C . GLU A 1 221 ? -11.273 -6.992 79.407 1.00 11.79 243 GLU A C 1
ATOM 1712 O O . GLU A 1 221 ? -11.423 -6.600 80.557 1.00 14.13 243 GLU A O 1
ATOM 1718 N N . ARG A 1 222 ? -10.084 -7.353 78.910 1.00 9.30 244 ARG A N 1
ATOM 1719 C CA . ARG A 1 222 ? -8.890 -7.312 79.758 1.00 10.27 244 ARG A CA 1
ATOM 1720 C C . ARG A 1 222 ? -7.910 -6.184 79.370 1.00 9.92 244 ARG A C 1
ATOM 1721 O O . ARG A 1 222 ? -6.667 -6.263 79.641 1.00 9.87 244 ARG A O 1
ATOM 1729 N N . TYR A 1 223 ? -8.448 -5.165 78.727 1.00 9.46 245 TYR A N 1
ATOM 1730 C CA . TYR A 1 223 ? -7.646 -4.040 78.263 1.00 9.38 245 TYR A CA 1
ATOM 1731 C C . TYR A 1 223 ? -7.270 -3.132 79.431 1.00 10.11 245 TYR A C 1
ATOM 1732 O O . TYR A 1 223 ? -8.169 -2.658 80.150 1.00 10.52 245 TYR A O 1
ATOM 1741 N N . PRO A 1 224 ? -5.950 -2.856 79.596 1.00 10.28 246 PRO A N 1
ATOM 1742 C CA . PRO A 1 224 ? -5.521 -2.107 80.784 1.00 10.73 246 PRO A CA 1
ATOM 1743 C C . PRO A 1 224 ? -5.679 -0.585 80.633 1.00 12.05 246 PRO A C 1
ATOM 1744 O O . PRO A 1 224 ? -5.437 0.142 81.586 1.00 16.23 246 PRO A O 1
ATOM 1748 N N . GLY A 1 225 ? -6.086 -0.100 79.473 1.00 11.00 247 GLY A N 1
ATOM 1749 C CA . GLY A 1 225 ? -6.412 1.307 79.362 1.00 11.05 247 GLY A CA 1
ATOM 1750 C C . GLY A 1 225 ? -5.618 2.104 78.335 1.00 11.70 247 GLY A C 1
ATOM 1751 O O . GLY A 1 225 ? -4.485 1.752 77.955 1.00 11.95 247 GLY A O 1
ATOM 1752 N N . ASP A 1 226 ? -6.253 3.178 77.879 1.00 11.75 248 ASP A N 1
ATOM 1753 C CA . ASP A 1 226 ? -5.684 4.025 76.841 1.00 13.31 248 ASP A CA 1
ATOM 1754 C C . ASP A 1 226 ? -4.410 4.719 77.257 1.00 14.14 248 ASP A C 1
ATOM 1755 O O . ASP A 1 226 ? -3.622 5.179 76.400 1.00 15.03 248 ASP A O 1
ATOM 1760 N N . ASP A 1 227 ? -4.233 4.876 78.560 1.00 14.57 249 ASP A N 1
ATOM 1761 C CA . ASP A 1 227 ? -3.039 5.536 79.084 1.00 15.82 249 ASP A CA 1
ATOM 1762 C C . ASP A 1 227 ? -1.811 4.586 79.146 1.00 14.72 249 ASP A C 1
ATOM 1763 O O . ASP A 1 227 ? -0.683 5.008 79.464 1.00 16.77 249 ASP A O 1
ATOM 1768 N N . ILE A 1 228 ? -2.040 3.302 78.871 1.00 12.88 250 ILE A N 1
ATOM 1769 C CA . ILE A 1 228 ? -0.966 2.308 78.898 1.00 12.96 250 ILE A CA 1
ATOM 1770 C C . ILE A 1 228 ? -0.673 1.808 77.487 1.00 10.89 250 ILE A C 1
ATOM 1771 O O . ILE A 1 228 ? 0.490 1.711 77.085 1.00 11.63 250 ILE A O 1
ATOM 1776 N N . ILE A 1 229 ? -1.725 1.473 76.738 1.00 9.99 251 ILE A N 1
ATOM 1777 C CA . ILE A 1 229 ? -1.560 0.808 75.444 1.00 9.16 251 ILE A CA 1
ATOM 1778 C C . ILE A 1 229 ? -1.442 1.852 74.342 1.00 9.23 251 ILE A C 1
ATOM 1779 O O . ILE A 1 229 ? -2.169 2.841 74.325 1.00 10.93 251 ILE A O 1
ATOM 1784 N N . ASP A 1 230 ? -0.511 1.624 73.431 1.00 8.46 252 ASP A N 1
ATOM 1785 C CA . ASP A 1 230 ? -0.323 2.490 72.250 1.00 9.72 252 ASP A CA 1
ATOM 1786 C C . ASP A 1 230 ? -0.772 1.852 70.933 1.00 10.53 252 ASP A C 1
ATOM 1787 O O . ASP A 1 230 ? -1.131 2.577 70.002 1.00 11.20 252 ASP A O 1
ATOM 1792 N N . VAL A 1 231 ? -0.725 0.516 70.839 1.00 9.61 253 VAL A N 1
ATOM 1793 C CA . VAL A 1 231 ? -1.021 -0.173 69.569 1.00 7.89 253 VAL A CA 1
ATOM 1794 C C . VAL A 1 231 ? -1.975 -1.315 69.859 1.00 7.24 253 VAL A C 1
ATOM 1795 O O . VAL A 1 231 ? -1.716 -2.113 70.774 1.00 7.86 253 VAL A O 1
ATOM 1799 N N . LEU A 1 232 ? -3.062 -1.405 69.111 1.00 7.40 254 LEU A N 1
ATOM 1800 C CA . LEU A 1 232 ? -4.014 -2.520 69.249 1.00 7.59 254 LEU A CA 1
ATOM 1801 C C . LEU A 1 232 ? -3.663 -3.597 68.214 1.00 8.48 254 LEU A C 1
ATOM 1802 O O . LEU A 1 232 ? -3.711 -3.335 67.005 1.00 10.27 254 LEU A O 1
ATOM 1807 N N . GLY A 1 233 ? -3.309 -4.786 68.679 1.00 7.90 255 GLY A N 1
ATOM 1808 C CA . GLY A 1 233 ? -2.927 -5.846 67.762 1.00 6.67 255 GLY A CA 1
ATOM 1809 C C . GLY A 1 233 ? -3.759 -7.095 67.938 1.00 6.40 255 GLY A C 1
ATOM 1810 O O . GLY A 1 233 ? -4.655 -7.197 68.807 1.00 6.60 255 GLY A O 1
ATOM 1811 N N . THR A 1 234 ? -3.449 -8.074 67.103 1.00 6.84 256 THR A N 1
ATOM 1812 C CA . THR A 1 234 ? -4.056 -9.402 67.263 1.00 6.55 256 THR A CA 1
ATOM 1813 C C . THR A 1 234 ? -3.091 -10.418 66.636 1.00 6.31 256 THR A C 1
ATOM 1814 O O . THR A 1 234 ? -2.297 -10.069 65.736 1.00 7.28 256 THR A O 1
ATOM 1818 N N . ASP A 1 235 ? -3.112 -11.635 67.167 1.00 7.40 257 ASP A N 1
ATOM 1819 C CA . ASP A 1 235 ? -2.327 -12.745 66.637 1.00 6.60 257 ASP A CA 1
ATOM 1820 C C . ASP A 1 235 ? -3.285 -13.784 66.056 1.00 7.40 257 ASP A C 1
ATOM 1821 O O . ASP A 1 235 ? -4.050 -14.411 66.812 1.00 9.21 257 ASP A O 1
ATOM 1826 N N . VAL A 1 236 ? -3.251 -14.001 64.745 1.00 7.98 258 VAL A N 1
ATOM 1827 C CA . VAL A 1 236 ? -4.171 -14.935 64.104 1.00 8.50 258 VAL A CA 1
ATOM 1828 C C . VAL A 1 236 ? -3.409 -15.687 63.029 1.00 9.16 258 VAL A C 1
ATOM 1829 O O . VAL A 1 236 ? -2.887 -15.051 62.101 1.00 9.08 258 VAL A O 1
ATOM 1833 N N . TYR A 1 237 ? -3.309 -17.018 63.180 1.00 9.57 259 TYR A N 1
ATOM 1834 C CA . TYR A 1 237 ? -2.613 -17.866 62.195 1.00 10.08 259 TYR A CA 1
ATOM 1835 C C . TYR A 1 237 ? -3.590 -18.645 61.320 1.00 11.17 259 TYR A C 1
ATOM 1836 O O . TYR A 1 237 ? -4.730 -18.898 61.714 1.00 12.57 259 TYR A O 1
ATOM 1845 N N . GLN A 1 238 ? -3.146 -19.023 60.127 1.00 10.85 260 GLN A N 1
ATOM 1846 C CA . GLN A 1 238 ? -3.981 -19.867 59.306 1.00 11.15 260 GLN A CA 1
ATOM 1847 C C . GLN A 1 238 ? -3.814 -21.363 59.641 1.00 11.98 260 GLN A C 1
ATOM 1848 O O . GLN A 1 238 ? -2.714 -21.934 59.575 1.00 12.57 260 GLN A O 1
ATOM 1854 N N . PHE A 1 239 ? -4.933 -22.001 59.968 1.00 12.81 261 PHE A N 1
ATOM 1855 C CA . PHE A 1 239 ? -4.947 -23.439 60.151 1.00 16.34 261 PHE A CA 1
ATOM 1856 C C . PHE A 1 239 ? -5.741 -24.083 59.050 1.00 16.99 261 PHE A C 1
ATOM 1857 O O . PHE A 1 239 ? -5.355 -25.145 58.541 1.00 18.14 261 PHE A O 1
ATOM 1865 N N . GLU A 1 240 ? -6.828 -23.441 58.666 1.00 17.11 262 GLU A N 1
ATOM 1866 C CA . GLU A 1 240 ? -7.597 -23.829 57.478 1.00 16.82 262 GLU A CA 1
ATOM 1867 C C . GLU A 1 240 ? -8.000 -22.539 56.755 1.00 16.10 262 GLU A C 1
ATOM 1868 O O . GLU A 1 240 ? -8.326 -21.553 57.400 1.00 15.24 262 GLU A O 1
ATOM 1874 N N . ARG A 1 241 ? -7.946 -22.527 55.430 1.00 14.70 263 ARG A N 1
ATOM 1875 C CA . ARG A 1 241 ? -8.019 -21.246 54.747 1.00 15.51 263 ARG A CA 1
ATOM 1876 C C . ARG A 1 241 ? -9.343 -20.514 54.940 1.00 15.52 263 ARG A C 1
ATOM 1877 O O . ARG A 1 241 ? -9.329 -19.315 55.209 1.00 14.82 263 ARG A O 1
ATOM 1885 N N A SER A 1 242 ? -10.481 -21.197 54.762 0.80 16.60 264 SER A N 1
ATOM 1886 N N B SER A 1 242 ? -10.477 -21.192 54.798 0.20 15.06 264 SER A N 1
ATOM 1887 C CA A SER A 1 242 ? -11.761 -20.494 54.880 0.80 17.75 264 SER A CA 1
ATOM 1888 C CA B SER A 1 242 ? -11.748 -20.478 54.869 0.20 14.51 264 SER A CA 1
ATOM 1889 C C A SER A 1 242 ? -11.950 -19.897 56.289 0.80 16.79 264 SER A C 1
ATOM 1890 C C B SER A 1 242 ? -12.049 -19.956 56.282 0.20 14.93 264 SER A C 1
ATOM 1891 O O A SER A 1 242 ? -12.406 -18.750 56.465 0.80 16.41 264 SER A O 1
ATOM 1892 O O B SER A 1 242 ? -12.681 -18.906 56.446 0.20 14.60 264 SER A O 1
ATOM 1897 N N . GLN A 1 243 ? -11.575 -20.672 57.299 1.00 15.38 265 GLN A N 1
ATOM 1898 C CA . GLN A 1 243 ? -11.742 -20.235 58.669 1.00 17.27 265 GLN A CA 1
ATOM 1899 C C . GLN A 1 243 ? -10.823 -19.037 58.922 1.00 14.99 265 GLN A C 1
ATOM 1900 O O . GLN A 1 243 ? -11.191 -18.062 59.592 1.00 14.44 265 GLN A O 1
ATOM 1906 N N . TYR A 1 244 ? -9.596 -19.122 58.419 1.00 12.43 266 TYR A N 1
ATOM 1907 C CA . TYR A 1 244 ? -8.649 -18.010 58.570 1.00 11.57 266 TYR A CA 1
ATOM 1908 C C . TYR A 1 244 ? -9.196 -16.722 57.963 1.00 11.63 266 TYR A C 1
ATOM 1909 O O . TYR A 1 244 ? -9.087 -15.652 58.559 1.00 11.80 266 TYR A O 1
ATOM 1918 N N . ILE A 1 245 ? -9.753 -16.812 56.753 1.00 11.77 267 ILE A N 1
ATOM 1919 C CA . ILE A 1 245 ? -10.287 -15.620 56.106 1.00 13.00 267 ILE A CA 1
ATOM 1920 C C . ILE A 1 245 ? -11.416 -15.042 56.959 1.00 13.12 267 ILE A C 1
ATOM 1921 O O . ILE A 1 245 ? -11.441 -13.851 57.189 1.00 13.28 267 ILE A O 1
ATOM 1926 N N . LYS A 1 246 ? -12.306 -15.894 57.462 1.00 13.38 268 LYS A N 1
ATOM 1927 C CA . LYS A 1 246 ? -13.401 -15.436 58.324 1.00 13.97 268 LYS A CA 1
ATOM 1928 C C . LYS A 1 246 ? -12.846 -14.801 59.621 1.00 13.12 268 LYS A C 1
ATOM 1929 O O . LYS A 1 246 ? -13.233 -13.710 60.024 1.00 13.80 268 LYS A O 1
ATOM 1935 N N . GLN A 1 247 ? -11.969 -15.525 60.294 1.00 11.77 269 GLN A N 1
ATOM 1936 C CA . GLN A 1 247 ? -11.508 -15.073 61.586 1.00 10.47 269 GLN A CA 1
ATOM 1937 C C . GLN A 1 247 ? -10.571 -13.890 61.500 1.00 11.01 269 GLN A C 1
ATOM 1938 O O . GLN A 1 247 ? -10.637 -12.996 62.379 1.00 10.34 269 GLN A O 1
ATOM 1944 N N . LEU A 1 248 ? -9.745 -13.835 60.438 1.00 10.41 270 LEU A N 1
ATOM 1945 C CA . LEU A 1 248 ? -8.892 -12.648 60.286 1.00 10.33 270 LEU A CA 1
ATOM 1946 C C . LEU A 1 248 ? -9.743 -11.426 59.931 1.00 10.17 270 LEU A C 1
ATOM 1947 O O . LEU A 1 248 ? -9.534 -10.343 60.482 1.00 10.86 270 LEU A O 1
ATOM 1952 N N . ASN A 1 249 ? -10.668 -11.561 58.974 1.00 10.17 271 ASN A N 1
ATOM 1953 C CA . ASN A 1 249 ? -11.562 -10.440 58.754 1.00 10.30 271 ASN A CA 1
ATOM 1954 C C . ASN A 1 249 ? -12.284 -10.018 60.031 1.00 10.55 271 ASN A C 1
ATOM 1955 O O . ASN A 1 249 ? -12.432 -8.824 60.286 1.00 10.89 271 ASN A O 1
ATOM 1960 N N . LYS A 1 250 ? -12.790 -10.981 60.801 1.00 10.48 272 LYS A N 1
ATOM 1961 C CA . LYS A 1 250 ? -13.463 -10.662 62.036 1.00 10.73 272 LYS A CA 1
ATOM 1962 C C . LYS A 1 250 ? -12.533 -9.871 62.976 1.00 11.30 272 LYS A C 1
ATOM 1963 O O . LYS A 1 250 ? -12.935 -8.827 63.520 1.00 11.98 272 LYS A O 1
ATOM 1969 N N . MET A 1 251 ? -11.302 -10.359 63.188 1.00 10.76 273 MET A N 1
ATOM 1970 C CA . MET A 1 251 ? -10.439 -9.635 64.121 1.00 10.25 273 MET A CA 1
ATOM 1971 C C . MET A 1 251 ? -9.990 -8.286 63.592 1.00 10.87 273 MET A C 1
ATOM 1972 O O . MET A 1 251 ? -9.893 -7.342 64.376 1.00 11.70 273 MET A O 1
ATOM 1977 N N . LEU A 1 252 ? -9.684 -8.171 62.292 1.00 10.19 274 LEU A N 1
ATOM 1978 C CA . LEU A 1 252 ? -9.266 -6.860 61.820 1.00 10.56 274 LEU A CA 1
ATOM 1979 C C . LEU A 1 252 ? -10.432 -5.859 61.813 1.00 10.50 274 LEU A C 1
ATOM 1980 O O . LEU A 1 252 ? -10.184 -4.667 62.004 1.00 10.84 274 LEU A O 1
ATOM 1985 N N . THR A 1 253 ? -11.674 -6.331 61.618 1.00 10.46 275 THR A N 1
ATOM 1986 C CA . THR A 1 253 ? -12.852 -5.473 61.769 1.00 12.57 275 THR A CA 1
ATOM 1987 C C . THR A 1 253 ? -12.939 -4.978 63.226 1.00 12.30 275 THR A C 1
ATOM 1988 O O . THR A 1 253 ? -13.196 -3.792 63.514 1.00 12.94 275 THR A O 1
ATOM 1992 N N . ILE A 1 254 ? -12.750 -5.899 64.165 1.00 12.34 276 ILE A N 1
ATOM 1993 C CA . ILE A 1 254 ? -12.732 -5.531 65.586 1.00 12.43 276 ILE A CA 1
ATOM 1994 C C . ILE A 1 254 ? -11.632 -4.515 65.884 1.00 12.08 276 ILE A C 1
ATOM 1995 O O . ILE A 1 254 ? -11.897 -3.489 66.516 1.00 12.98 276 ILE A O 1
ATOM 2000 N N . LEU A 1 255 ? -10.424 -4.756 65.380 1.00 11.36 277 LEU A N 1
ATOM 2001 C CA . LEU A 1 255 ? -9.314 -3.828 65.580 1.00 11.28 277 LEU A CA 1
ATOM 2002 C C . LEU A 1 255 ? -9.610 -2.459 65.005 1.00 11.62 277 LEU A C 1
ATOM 2003 O O . LEU A 1 255 ? -9.363 -1.440 65.670 1.00 11.55 277 LEU A O 1
ATOM 2008 N N . THR A 1 256 ? -10.130 -2.423 63.782 1.00 12.20 278 THR A N 1
ATOM 2009 C CA . THR A 1 256 ? -10.423 -1.143 63.143 1.00 11.77 278 THR A CA 1
ATOM 2010 C C . THR A 1 256 ? -11.469 -0.366 63.972 1.00 13.79 278 THR A C 1
ATOM 2011 O O . THR A 1 256 ? -11.294 0.846 64.241 1.00 15.20 278 THR A O 1
ATOM 2015 N N . GLU A 1 257 ? -12.526 -1.058 64.423 1.00 13.56 279 GLU A N 1
ATOM 2016 C CA . GLU A 1 257 ? -13.610 -0.432 65.220 1.00 15.84 279 GLU A CA 1
ATOM 2017 C C . GLU A 1 257 ? -13.017 0.073 66.543 1.00 16.28 279 GLU A C 1
ATOM 2018 O O . GLU A 1 257 ? -13.280 1.211 66.987 1.00 18.44 279 GLU A O 1
ATOM 2024 N N . ALA A 1 258 ? -12.213 -0.758 67.192 1.00 15.16 280 ALA A N 1
ATOM 2025 C CA . ALA A 1 258 ? -11.641 -0.383 68.495 1.00 14.90 280 ALA A CA 1
ATOM 2026 C C . ALA A 1 258 ? -10.608 0.751 68.363 1.00 15.96 280 ALA A C 1
ATOM 2027 O O . ALA A 1 258 ? -10.503 1.651 69.213 1.00 17.13 280 ALA A O 1
ATOM 2029 N N . GLY A 1 259 ? -9.824 0.693 67.305 1.00 16.12 281 GLY A N 1
ATOM 2030 C CA . GLY A 1 259 ? -8.801 1.698 67.061 1.00 16.81 281 GLY A CA 1
ATOM 2031 C C . GLY A 1 259 ? -9.420 3.053 66.777 1.00 18.66 281 GLY A C 1
ATOM 2032 O O . GLY A 1 259 ? -8.892 4.068 67.234 1.00 18.67 281 GLY A O 1
ATOM 2033 N N . LYS A 1 260 ? -10.523 3.084 66.031 1.00 20.20 282 LYS A N 1
ATOM 2034 C CA . LYS A 1 260 ? -11.270 4.345 65.910 1.00 22.67 282 LYS A CA 1
ATOM 2035 C C . LYS A 1 260 ? -11.848 4.792 67.250 1.00 24.64 282 LYS A C 1
ATOM 2036 O O . LYS A 1 260 ? -11.734 5.954 67.610 1.00 28.11 282 LYS A O 1
ATOM 2042 N N . LYS A 1 261 ? -12.476 3.898 67.998 1.00 24.93 283 LYS A N 1
ATOM 2043 C CA . LYS A 1 261 ? -13.088 4.258 69.282 1.00 24.91 283 LYS A CA 1
ATOM 2044 C C . LYS A 1 261 ? -12.056 4.829 70.274 1.00 23.85 283 LYS A C 1
ATOM 2045 O O . LYS A 1 261 ? -12.369 5.746 71.045 1.00 25.70 283 LYS A O 1
ATOM 2051 N N . HIS A 1 262 ? -10.834 4.288 70.270 1.00 20.76 284 HIS A N 1
ATOM 2052 C CA . HIS A 1 262 ? -9.850 4.649 71.270 1.00 19.26 284 HIS A CA 1
ATOM 2053 C C . HIS A 1 262 ? -8.667 5.434 70.703 1.00 19.48 284 HIS A C 1
ATOM 2054 O O . HIS A 1 262 ? -7.688 5.670 71.426 1.00 20.45 284 HIS A O 1
ATOM 2061 N N . ASP A 1 263 ? -8.738 5.794 69.413 1.00 19.02 285 ASP A N 1
ATOM 2062 C CA . ASP A 1 263 ? -7.637 6.506 68.727 1.00 18.49 285 ASP A CA 1
ATOM 2063 C C . ASP A 1 263 ? -6.279 5.814 68.910 1.00 17.14 285 ASP A C 1
ATOM 2064 O O . ASP A 1 263 ? -5.301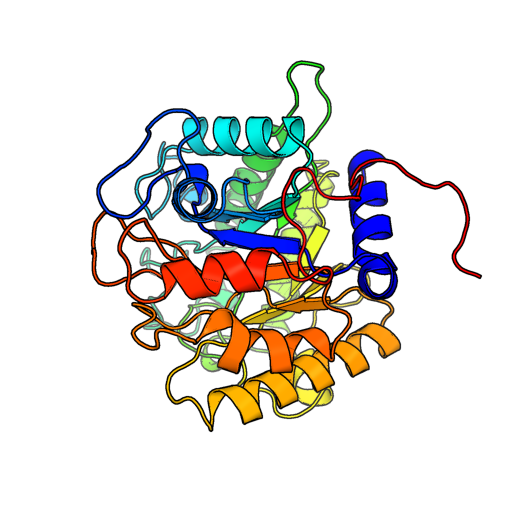 6.410 69.389 1.00 17.11 285 ASP A O 1
ATOM 2069 N N . LYS A 1 264 ? -6.224 4.552 68.491 1.00 15.16 286 LYS A N 1
ATOM 2070 C CA . LYS A 1 264 ? -4.987 3.781 68.505 1.00 13.02 286 LYS A CA 1
ATOM 2071 C C . LYS A 1 264 ? -4.773 3.245 67.125 1.00 12.49 286 LYS A C 1
ATOM 2072 O O . LYS A 1 264 ? -5.749 2.815 66.495 1.00 14.31 286 LYS A O 1
ATOM 2078 N N . PRO A 1 265 ? -3.511 3.189 66.670 1.00 12.11 287 PRO A N 1
ATOM 2079 C CA . PRO A 1 265 ? -3.168 2.452 65.447 1.00 11.63 287 PRO A CA 1
ATOM 2080 C C . PRO A 1 265 ? -3.337 0.964 65.721 1.00 10.23 287 PRO A C 1
ATOM 2081 O O . PRO A 1 265 ? -3.282 0.541 66.873 1.00 9.76 287 PRO A O 1
ATOM 2085 N N . ILE A 1 266 ? -3.449 0.201 64.642 1.00 9.48 288 ILE A N 1
ATOM 2086 C CA . ILE A 1 266 ? -3.712 -1.227 64.732 1.00 8.63 288 ILE A CA 1
ATOM 2087 C C . ILE A 1 266 ? -2.666 -2.016 63.943 1.00 9.00 288 ILE A C 1
ATOM 2088 O O . ILE A 1 266 ? -1.990 -1.484 63.041 1.00 9.71 288 ILE A O 1
ATOM 2093 N N . ALA A 1 267 ? -2.526 -3.281 64.287 1.00 7.39 289 ALA A N 1
ATOM 2094 C CA . ALA A 1 267 ? -1.555 -4.107 63.615 1.00 6.96 289 ALA A CA 1
ATOM 2095 C C . ALA A 1 267 ? -1.909 -5.588 63.710 1.00 7.29 289 ALA A C 1
ATOM 2096 O O . ALA A 1 267 ? -2.504 -6.024 64.684 1.00 7.07 289 ALA A O 1
ATOM 2098 N N . LEU A 1 268 ? -1.504 -6.340 62.697 1.00 7.04 290 LEU A N 1
ATOM 2099 C CA . LEU A 1 268 ? -1.589 -7.789 62.759 1.00 5.83 290 LEU A CA 1
ATOM 2100 C C . LEU A 1 268 ? -0.225 -8.261 63.265 1.00 6.24 290 LEU A C 1
ATOM 2101 O O . LEU A 1 268 ? 0.745 -8.319 62.518 1.00 6.46 290 LEU A O 1
ATOM 2106 N N . THR A 1 269 ? -0.131 -8.418 64.587 1.00 5.78 291 THR A N 1
ATOM 2107 C CA . THR A 1 269 ? 1.158 -8.505 65.254 1.00 6.27 291 THR A CA 1
ATOM 2108 C C . THR A 1 269 ? 1.802 -9.897 65.129 1.00 6.72 291 THR A C 1
ATOM 2109 O O . THR A 1 269 ? 3.020 -10.018 65.296 1.00 7.16 291 THR A O 1
ATOM 2113 N N . GLU A 1 270 ? 1.000 -10.928 64.854 1.00 6.32 292 GLU A N 1
ATOM 2114 C CA . GLU A 1 270 ? 1.546 -12.240 64.433 1.00 6.56 292 GLU A CA 1
ATOM 2115 C C . GLU A 1 270 ? 0.554 -12.851 63.455 1.00 7.09 292 GLU A C 1
ATOM 2116 O O . GLU A 1 270 ? -0.654 -12.843 63.713 1.00 7.84 292 GLU A O 1
ATOM 2122 N N . THR A 1 271 ? 1.034 -13.426 62.365 1.00 7.13 293 THR A N 1
ATOM 2123 C CA . THR A 1 271 ? 0.241 -14.253 61.511 1.00 7.80 293 THR A CA 1
ATOM 2124 C C . THR A 1 271 ? 1.180 -15.153 60.715 1.00 8.38 293 THR A C 1
ATOM 2125 O O . THR A 1 271 ? 2.422 -15.144 60.904 1.00 9.06 293 THR A O 1
ATOM 2129 N N . GLY A 1 272 ? 0.585 -15.977 59.871 1.00 9.37 294 GLY A N 1
ATOM 2130 C CA . GLY A 1 272 ? 1.359 -16.862 59.009 1.00 11.14 294 GLY A CA 1
ATOM 2131 C C . GLY A 1 272 ? 0.655 -18.147 58.723 1.00 11.45 294 GLY A C 1
ATOM 2132 O O . GLY A 1 272 ? -0.373 -18.480 59.335 1.00 11.75 294 GLY A O 1
ATOM 2133 N N . LEU A 1 273 ? 1.211 -18.873 57.748 1.00 11.82 295 LEU A N 1
ATOM 2134 C CA . LEU A 1 273 ? 0.788 -20.236 57.400 1.00 13.01 295 LEU A CA 1
ATOM 2135 C C . LEU A 1 273 ? 2.015 -21.103 57.511 1.00 13.55 295 LEU A C 1
ATOM 2136 O O . LEU A 1 273 ? 2.956 -20.928 56.707 1.00 13.72 295 LEU A O 1
ATOM 2141 N N . GLU A 1 274 ? 2.048 -21.983 58.519 1.00 13.43 296 GLU A N 1
ATOM 2142 C CA . GLU A 1 274 ? 3.274 -22.732 58.763 1.00 14.08 296 GLU A CA 1
ATOM 2143 C C . GLU A 1 274 ? 3.738 -23.533 57.508 1.00 14.29 296 GLU A C 1
ATOM 2144 O O . GLU A 1 274 ? 2.954 -24.331 56.932 1.00 14.87 296 GLU A O 1
ATOM 2150 N N . GLY A 1 275 ? 5.003 -23.341 57.094 1.00 13.84 297 GLY A N 1
ATOM 2151 C CA . GLY A 1 275 ? 5.524 -24.062 55.942 1.00 15.54 297 GLY A CA 1
ATOM 2152 C C . GLY A 1 275 ? 5.005 -23.573 54.611 1.00 16.79 297 GLY A C 1
ATOM 2153 O O . GLY A 1 275 ? 5.288 -24.211 53.587 1.00 17.77 297 GLY A O 1
ATOM 2154 N N . ILE A 1 276 ? 4.258 -22.452 54.637 1.00 15.50 298 ILE A N 1
ATOM 2155 C CA . ILE A 1 276 ? 3.515 -21.898 53.493 1.00 16.23 298 ILE A CA 1
ATOM 2156 C C . ILE A 1 276 ? 3.382 -22.842 52.303 1.00 17.16 298 ILE A C 1
ATOM 2157 O O . ILE A 1 276 ? 3.965 -22.592 51.225 1.00 17.15 298 ILE A O 1
ATOM 2162 N N . PRO A 1 277 ? 2.600 -23.922 52.468 1.00 17.42 299 PRO A N 1
ATOM 2163 C CA . PRO A 1 277 ? 2.542 -24.943 51.410 1.00 18.53 299 PRO A CA 1
ATOM 2164 C C . PRO A 1 277 ? 1.728 -24.462 50.211 1.00 19.65 299 PRO A C 1
ATOM 2165 O O . PRO A 1 277 ? 1.736 -25.122 49.170 1.00 22.47 299 PRO A O 1
ATOM 2169 N N . ASP A 1 278 ? 0.975 -23.372 50.402 1.00 17.68 300 ASP A N 1
ATOM 2170 C CA . ASP A 1 278 ? 0.151 -22.772 49.365 1.00 16.49 300 ASP A CA 1
ATOM 2171 C C . ASP A 1 278 ? 1.019 -21.824 48.597 1.00 16.53 300 ASP A C 1
ATOM 2172 O O . ASP A 1 278 ? 1.451 -20.808 49.163 1.00 16.13 300 ASP A O 1
ATOM 2177 N N . SER A 1 279 ? 1.276 -22.161 47.332 1.00 17.38 301 SER A N 1
ATOM 2178 C CA . SER A 1 279 ? 2.252 -21.409 46.559 1.00 18.47 301 SER A CA 1
ATOM 2179 C C . SER A 1 279 ? 1.764 -19.969 46.255 1.00 17.63 301 SER A C 1
ATOM 2180 O O . SER A 1 279 ? 2.583 -19.090 45.844 1.00 19.07 301 SER A O 1
ATOM 2183 N N . LEU A 1 280 ? 0.464 -19.721 46.469 1.00 16.46 302 LEU A N 1
ATOM 2184 C CA . LEU A 1 280 ? -0.141 -18.402 46.208 1.00 17.61 302 LEU A CA 1
ATOM 2185 C C . LEU A 1 280 ? -0.669 -17.780 47.482 1.00 16.00 302 LEU A C 1
ATOM 2186 O O . LEU A 1 280 ? -1.589 -16.972 47.433 1.00 16.96 302 LEU A O 1
ATOM 2191 N N . TRP A 1 281 ? -0.086 -18.143 48.622 1.00 14.02 303 TRP A N 1
ATOM 2192 C CA . TRP A 1 281 ? -0.674 -17.678 49.899 1.00 13.37 303 TRP A CA 1
ATOM 2193 C C . TRP A 1 281 ? -0.657 -16.175 50.044 1.00 12.46 303 TRP A C 1
ATOM 2194 O O . TRP A 1 281 ? -1.630 -15.580 50.516 1.00 12.62 303 TRP A O 1
ATOM 2205 N N . TRP A 1 282 ? 0.446 -15.559 49.633 1.00 12.17 304 TRP A N 1
ATOM 2206 C CA . TRP A 1 282 ? 0.666 -14.124 49.897 1.00 10.98 304 TRP A CA 1
ATOM 2207 C C . TRP A 1 282 ? -0.317 -13.233 49.137 1.00 12.68 304 TRP A C 1
ATOM 2208 O O . TRP A 1 282 ? -0.958 -12.360 49.742 1.00 12.39 304 TRP A O 1
ATOM 2219 N N . THR A 1 283 ? -0.439 -13.438 47.814 1.00 13.56 305 THR A N 1
ATOM 2220 C CA . THR A 1 283 ? -1.383 -12.622 47.047 1.00 14.31 305 THR A CA 1
ATOM 2221 C C . THR A 1 283 ? -2.756 -13.199 46.995 1.00 14.57 305 THR A C 1
ATOM 2222 O O . THR A 1 283 ? -3.727 -12.486 46.733 1.00 15.22 305 THR A O 1
ATOM 2226 N N . GLY A 1 284 ? -2.864 -14.491 47.240 1.00 14.71 306 GLY A N 1
ATOM 2227 C CA . GLY A 1 284 ? -4.158 -15.117 47.081 1.00 15.18 306 GLY A CA 1
ATOM 2228 C C . GLY A 1 284 ? -4.975 -15.238 48.341 1.00 15.93 306 GLY A C 1
ATOM 2229 O O . GLY A 1 284 ? -6.176 -15.405 48.277 1.00 17.16 306 GLY A O 1
ATOM 2230 N N . THR A 1 285 ? -4.317 -15.191 49.486 1.00 13.95 307 THR A N 1
ATOM 2231 C CA . THR A 1 285 ? -5.027 -15.271 50.781 1.00 12.45 307 THR A CA 1
ATOM 2232 C C . THR A 1 285 ? -4.738 -14.058 51.667 1.00 11.38 307 THR A C 1
ATOM 2233 O O . THR A 1 285 ? -5.653 -13.360 52.064 1.00 13.78 307 THR A O 1
ATOM 2237 N N . LEU A 1 286 ? -3.472 -13.792 51.975 1.00 10.93 308 LEU A N 1
ATOM 2238 C CA . LEU A 1 286 ? -3.188 -12.734 52.948 1.00 10.57 308 LEU A CA 1
ATOM 2239 C C . LEU A 1 286 ? -3.532 -11.320 52.435 1.00 11.79 308 LEU A C 1
ATOM 2240 O O . LEU A 1 286 ? -4.254 -10.536 53.097 1.00 11.99 308 LEU A O 1
ATOM 2245 N N . LEU A 1 287 ? -2.990 -10.961 51.282 1.00 11.35 309 LEU A N 1
ATOM 2246 C CA . LEU A 1 287 ? -3.154 -9.572 50.782 1.00 12.83 309 LEU A CA 1
ATOM 2247 C C . LEU A 1 287 ? -4.607 -9.176 50.587 1.00 12.83 309 LEU A C 1
ATOM 2248 O O . LEU A 1 287 ? -5.002 -8.094 51.013 1.00 12.97 309 LEU A O 1
ATOM 2253 N N . PRO A 1 288 ? -5.436 -10.056 50.007 1.00 13.92 310 PRO A N 1
ATOM 2254 C CA . PRO A 1 288 ? -6.830 -9.582 49.827 1.00 14.68 310 PRO A CA 1
ATOM 2255 C C . PRO A 1 288 ? -7.564 -9.322 51.119 1.00 14.29 310 PRO A C 1
ATOM 2256 O O . PRO A 1 288 ? -8.485 -8.503 51.118 1.00 15.98 310 PRO A O 1
ATOM 2260 N N . VAL A 1 289 ? -7.132 -9.943 52.216 1.00 13.14 311 VAL A N 1
ATOM 2261 C CA . VAL A 1 289 ? -7.736 -9.638 53.499 1.00 12.84 311 VAL A CA 1
ATOM 2262 C C . VAL A 1 289 ? -7.146 -8.379 54.088 1.00 12.35 311 VAL A C 1
ATOM 2263 O O . VAL A 1 289 ? -7.900 -7.465 54.398 1.00 13.00 311 VAL A O 1
ATOM 2267 N N . ILE A 1 290 ? -5.815 -8.302 54.218 1.00 11.79 312 ILE A N 1
ATOM 2268 C CA . ILE A 1 290 ? -5.247 -7.215 55.005 1.00 10.68 312 ILE A CA 1
ATOM 2269 C C . ILE A 1 290 ? -5.359 -5.869 54.294 1.00 11.72 312 ILE A C 1
ATOM 2270 O O . ILE A 1 290 ? -5.420 -4.843 54.962 1.00 12.75 312 ILE A O 1
ATOM 2275 N N . GLU A 1 291 ? -5.442 -5.857 52.962 1.00 12.36 313 GLU A N 1
ATOM 2276 C CA . GLU A 1 291 ? -5.476 -4.578 52.253 1.00 13.72 313 GLU A CA 1
ATOM 2277 C C . GLU A 1 291 ? -6.752 -3.811 52.492 1.00 14.68 313 GLU A C 1
ATOM 2278 O O . GLU A 1 291 ? -6.807 -2.615 52.161 1.00 17.40 313 GLU A O 1
ATOM 2284 N N . LYS A 1 292 ? -7.746 -4.460 53.093 1.00 13.78 314 LYS A N 1
ATOM 2285 C CA . LYS A 1 292 ? -9.026 -3.806 53.383 1.00 15.35 314 LYS A CA 1
ATOM 2286 C C . LYS A 1 292 ? -9.014 -3.020 54.704 1.00 15.36 314 LYS A C 1
ATOM 2287 O O . LYS A 1 292 ? -9.997 -2.387 55.065 1.00 18.03 314 LYS A O 1
ATOM 2293 N N . TYR A 1 293 ? -7.899 -3.068 55.427 1.00 14.29 315 TYR A N 1
ATOM 2294 C CA . TYR A 1 293 ? -7.867 -2.523 56.785 1.00 12.91 315 TYR A CA 1
ATOM 2295 C C . TYR A 1 293 ? -6.655 -1.648 56.951 1.00 11.61 315 TYR A C 1
ATOM 2296 O O . TYR A 1 293 ? -5.617 -1.922 56.367 1.00 12.82 315 TYR A O 1
ATOM 2305 N N . PRO A 1 294 ? -6.770 -0.617 57.798 1.00 11.96 316 PRO A N 1
ATOM 2306 C CA . PRO A 1 294 ? -5.678 0.370 57.958 1.00 11.21 316 PRO A CA 1
ATOM 2307 C C . PRO A 1 294 ? -4.570 -0.109 58.873 1.00 10.64 316 PRO A C 1
ATOM 2308 O O . PRO A 1 294 ? -4.240 0.534 59.859 1.00 12.15 316 PRO A O 1
ATOM 2312 N N . LEU A 1 295 ? -3.999 -1.250 58.551 1.00 10.15 317 LEU A N 1
ATOM 2313 C CA . LEU A 1 295 ? -2.980 -1.808 59.419 1.00 9.46 317 LEU A CA 1
ATOM 2314 C C . LEU A 1 295 ? -1.696 -1.007 59.343 1.00 9.93 317 LEU A C 1
ATOM 2315 O O . LEU A 1 295 ? -1.230 -0.641 58.237 1.00 10.50 317 LEU A O 1
ATOM 2320 N N . SER A 1 296 ? -1.043 -0.807 60.495 1.00 8.52 318 SER A N 1
ATOM 2321 C CA A SER A 1 296 ? 0.276 -0.172 60.475 0.50 8.31 318 SER A CA 1
ATOM 2322 C CA B SER A 1 296 ? 0.252 -0.139 60.432 0.50 9.63 318 SER A CA 1
ATOM 2323 C C . SER A 1 296 ? 1.364 -1.148 60.089 1.00 9.12 318 SER A C 1
ATOM 2324 O O . SER A 1 296 ? 2.371 -0.744 59.494 1.00 10.03 318 SER A O 1
ATOM 2329 N N . TYR A 1 297 ? 1.188 -2.424 60.479 1.00 8.07 319 TYR A N 1
ATOM 2330 C CA . TYR A 1 297 ? 2.139 -3.443 60.084 1.00 8.85 319 TYR A CA 1
ATOM 2331 C C . TYR A 1 297 ? 1.493 -4.821 60.193 1.00 9.23 319 TYR A C 1
ATOM 2332 O O . TYR A 1 297 ? 0.419 -4.981 60.813 1.00 9.51 319 TYR A O 1
ATOM 2341 N N . VAL A 1 298 ? 2.115 -5.788 59.519 1.00 9.24 320 VAL A N 1
ATOM 2342 C CA . VAL A 1 298 ? 1.721 -7.197 59.559 1.00 9.04 320 VAL A CA 1
ATOM 2343 C C . VAL A 1 298 ? 2.999 -7.976 59.729 1.00 8.33 320 VAL A C 1
ATOM 2344 O O . VAL A 1 298 ? 3.954 -7.758 58.952 1.00 11.23 320 VAL A O 1
ATOM 2348 N N . LEU A 1 299 ? 3.039 -8.894 60.691 1.00 7.63 321 LEU A N 1
ATOM 2349 C CA . LEU A 1 299 ? 4.284 -9.574 60.984 1.00 6.94 321 LEU A CA 1
ATOM 2350 C C . LEU A 1 299 ? 4.067 -11.061 60.926 1.00 6.92 321 LEU A C 1
ATOM 2351 O O . LEU A 1 299 ? 3.140 -11.573 61.541 1.00 7.11 321 LEU A O 1
ATOM 2356 N N . VAL A 1 300 ? 4.923 -11.759 60.192 1.00 6.95 322 VAL A N 1
ATOM 2357 C CA . VAL A 1 300 ? 4.839 -13.229 60.164 1.00 7.98 322 VAL A CA 1
ATOM 2358 C C . VAL A 1 300 ? 5.957 -13.815 61.034 1.00 8.69 322 VAL A C 1
ATOM 2359 O O . VAL A 1 300 ? 7.034 -13.193 61.265 1.00 8.70 322 VAL A O 1
ATOM 2363 N N . TRP A 1 301 ? 5.716 -15.040 61.511 1.00 9.79 323 TRP A N 1
ATOM 2364 C CA . TRP A 1 301 ? 6.561 -15.620 62.559 1.00 9.63 323 TRP A CA 1
ATOM 2365 C C . TRP A 1 301 ? 7.885 -16.171 61.995 1.00 10.74 323 TRP A C 1
ATOM 2366 O O . TRP A 1 301 ? 8.161 -16.057 60.798 1.00 10.79 323 TRP A O 1
ATOM 2377 N N . ARG A 1 302 ? 8.735 -16.668 62.890 1.00 10.11 324 ARG A N 1
ATOM 2378 C CA . ARG A 1 302 ? 10.149 -16.944 62.586 1.00 10.17 324 ARG A CA 1
ATOM 2379 C C . ARG A 1 302 ? 10.386 -18.095 61.636 1.00 10.88 324 ARG A C 1
ATOM 2380 O O . ARG A 1 302 ? 9.515 -18.926 61.414 1.00 11.95 324 ARG A O 1
ATOM 2388 N N . ASN A 1 303 ? 11.563 -18.086 61.023 1.00 10.93 325 ASN A N 1
ATOM 2389 C CA . ASN A 1 303 ? 11.985 -19.216 60.175 1.00 10.65 325 ASN A CA 1
ATOM 2390 C C . ASN A 1 303 ? 12.960 -20.057 60.963 1.00 11.99 325 ASN A C 1
ATOM 2391 O O . ASN A 1 303 ? 14.145 -19.732 61.036 1.00 13.24 325 ASN A O 1
ATOM 2396 N N . ALA A 1 304 ? 12.454 -21.093 61.637 1.00 13.14 326 ALA A N 1
ATOM 2397 C CA . ALA A 1 304 ? 13.233 -21.787 62.675 1.00 14.17 326 ALA A CA 1
ATOM 2398 C C . ALA A 1 304 ? 14.364 -22.637 62.124 1.00 16.18 326 ALA A C 1
ATOM 2399 O O . ALA A 1 304 ? 14.136 -23.719 61.563 1.00 16.69 326 ALA A O 1
ATOM 2401 N N . ARG A 1 305 ? 15.577 -22.196 62.347 1.00 15.58 327 ARG A N 1
ATOM 2402 C CA . ARG A 1 305 ? 16.740 -22.874 61.810 1.00 18.29 327 ARG A CA 1
ATOM 2403 C C . ARG A 1 305 ? 16.847 -24.252 62.386 1.00 19.16 327 ARG A C 1
ATOM 2404 O O . ARG A 1 305 ? 17.343 -25.123 61.738 1.00 20.14 327 ARG A O 1
ATOM 2412 N N . GLU A 1 306 ? 16.328 -24.411 63.584 1.00 19.05 328 GLU A N 1
ATOM 2413 C CA . GLU A 1 306 ? 16.473 -25.655 64.334 1.00 19.75 328 GLU A CA 1
ATOM 2414 C C . GLU A 1 306 ? 15.310 -26.621 64.088 1.00 21.83 328 GLU A C 1
ATOM 2415 O O . GLU A 1 306 ? 15.327 -27.763 64.590 1.00 22.88 328 GLU A O 1
ATOM 2421 N N . LYS A 1 307 ? 14.304 -26.200 63.327 1.00 22.36 329 LYS A N 1
ATOM 2422 C CA . LYS A 1 307 ? 13.157 -27.064 63.007 1.00 23.92 329 LYS A CA 1
ATOM 2423 C C . LYS A 1 307 ? 12.653 -26.618 61.630 1.00 24.31 329 LYS A C 1
ATOM 2424 O O . LYS A 1 307 ? 11.760 -25.778 61.536 1.00 24.83 329 LYS A O 1
ATOM 2430 N N . SER A 1 308 ? 13.223 -27.204 60.572 1.00 24.67 330 SER A N 1
ATOM 2431 C CA . SER A 1 308 ? 13.156 -26.597 59.255 1.00 25.33 330 SER A CA 1
ATOM 2432 C C . SER A 1 308 ? 11.760 -26.640 58.582 1.00 23.72 330 SER A C 1
ATOM 2433 O O . SER A 1 308 ? 11.573 -26.068 57.497 1.00 24.38 330 SER A O 1
ATOM 2436 N N . THR A 1 309 ? 10.800 -27.342 59.196 1.00 21.15 331 THR A N 1
ATOM 2437 C CA . THR A 1 309 ? 9.393 -27.315 58.772 1.00 21.45 331 THR A CA 1
ATOM 2438 C C . THR A 1 309 ? 8.632 -26.116 59.374 1.00 20.09 331 THR A C 1
ATOM 2439 O O . THR A 1 309 ? 7.507 -25.764 58.964 1.00 20.31 331 THR A O 1
ATOM 2443 N N . HIS A 1 310 ? 9.241 -25.480 60.364 1.00 17.92 332 HIS A N 1
ATOM 2444 C CA . HIS A 1 310 ? 8.551 -24.457 61.132 1.00 16.65 332 HIS A CA 1
ATOM 2445 C C . HIS A 1 310 ? 8.996 -23.101 60.627 1.00 16.09 332 HIS A C 1
ATOM 2446 O O . HIS A 1 310 ? 9.967 -22.520 61.174 1.00 17.31 332 HIS A O 1
ATOM 2453 N N . TYR A 1 311 ? 8.318 -22.572 59.589 1.00 13.64 333 TYR A N 1
ATOM 2454 C CA . TYR A 1 311 ? 8.726 -21.258 59.063 1.00 12.16 333 TYR A CA 1
ATOM 2455 C C . TYR A 1 311 ? 7.519 -20.565 58.491 1.00 12.00 333 TYR A C 1
ATOM 2456 O O . TYR A 1 311 ? 6.547 -21.230 58.055 1.00 11.67 333 TYR A O 1
ATOM 2465 N N . TYR A 1 312 ? 7.551 -19.245 58.502 1.00 12.00 334 TYR A N 1
ATOM 2466 C CA . TYR A 1 312 ? 6.384 -18.474 58.104 1.00 11.75 334 TYR A CA 1
ATOM 2467 C C . TYR A 1 312 ? 6.704 -17.423 57.049 1.00 11.67 334 TYR A C 1
ATOM 2468 O O . TYR A 1 312 ? 5.797 -16.830 56.515 1.00 11.93 334 TYR A O 1
ATOM 2477 N N . ALA A 1 313 ? 7.983 -17.151 56.793 1.00 11.64 335 ALA A N 1
ATOM 2478 C CA . ALA A 1 313 ? 8.389 -16.348 55.623 1.00 11.61 335 ALA A CA 1
ATOM 2479 C C . ALA A 1 313 ? 9.011 -17.287 54.615 1.00 12.23 335 ALA A C 1
ATOM 2480 O O . ALA A 1 313 ? 9.492 -18.343 55.000 1.00 12.35 335 ALA A O 1
ATOM 2482 N N . PRO A 1 314 ? 8.976 -16.935 53.323 1.00 13.23 336 PRO A N 1
ATOM 2483 C CA . PRO A 1 314 ? 9.659 -17.815 52.402 1.00 13.51 336 PRO A CA 1
ATOM 2484 C C . PRO A 1 314 ? 11.174 -17.739 52.545 1.00 14.42 336 PRO A C 1
ATOM 2485 O O . PRO A 1 314 ? 11.721 -16.893 53.287 1.00 14.29 336 PRO A O 1
ATOM 2489 N N . TYR A 1 315 ? 11.835 -18.597 51.776 1.00 14.57 337 TYR A N 1
ATOM 2490 C CA . TYR A 1 315 ? 13.280 -18.554 51.610 1.00 14.75 337 TYR A CA 1
ATOM 2491 C C . TYR A 1 315 ? 13.516 -18.969 50.167 1.00 15.83 337 TYR A C 1
ATOM 2492 O O . TYR A 1 315 ? 12.591 -19.490 49.532 1.00 16.66 337 TYR A O 1
ATOM 2501 N N . PRO A 1 316 ? 14.737 -18.796 49.657 1.00 17.70 338 PRO A N 1
ATOM 2502 C CA . PRO A 1 316 ? 14.924 -19.136 48.245 1.00 19.21 338 PRO A CA 1
ATOM 2503 C C . PRO A 1 316 ? 14.571 -20.596 47.859 1.00 20.58 338 PRO A C 1
ATOM 2504 O O . PRO A 1 316 ? 15.024 -21.568 48.492 1.00 20.67 338 PRO A O 1
ATOM 2508 N N . GLY A 1 317 ? 13.723 -20.754 46.835 1.00 20.99 339 GLY A N 1
ATOM 2509 C CA . GLY A 1 317 ? 13.328 -22.083 46.401 1.00 21.03 339 GLY A CA 1
ATOM 2510 C C . GLY A 1 317 ? 12.044 -22.570 47.066 1.00 21.40 339 GLY A C 1
ATOM 2511 O O . GLY A 1 317 ? 11.436 -23.542 46.634 1.00 22.29 339 GLY A O 1
ATOM 2512 N N . GLN A 1 318 ? 11.603 -21.883 48.113 1.00 20.10 340 GLN A N 1
ATOM 2513 C CA . GLN A 1 318 ? 10.391 -22.306 48.812 1.00 18.85 340 GLN A CA 1
ATOM 2514 C C . GLN A 1 318 ? 9.209 -22.097 47.880 1.00 17.74 340 GLN A C 1
ATOM 2515 O O . GLN A 1 318 ? 9.231 -21.151 47.072 1.00 17.62 340 GLN A O 1
ATOM 2521 N N . VAL A 1 319 ? 8.192 -22.969 47.960 1.00 17.57 341 VAL A N 1
ATOM 2522 C CA . VAL A 1 319 ? 7.143 -22.973 46.934 1.00 18.54 341 VAL A CA 1
ATOM 2523 C C . VAL A 1 319 ? 6.379 -21.676 46.826 1.00 18.82 341 VAL A C 1
ATOM 2524 O O . VAL A 1 319 ? 5.885 -21.366 45.738 1.00 20.65 341 VAL A O 1
ATOM 2528 N N . SER A 1 320 ? 6.325 -20.874 47.906 1.00 18.04 342 SER A N 1
ATOM 2529 C CA . SER A 1 320 ? 5.576 -19.614 47.841 1.00 16.55 342 SER A CA 1
ATOM 2530 C C . SER A 1 320 ? 6.464 -18.423 47.524 1.00 16.58 342 SER A C 1
ATOM 2531 O O . SER A 1 320 ? 5.979 -17.306 47.505 1.00 16.15 342 SER A O 1
ATOM 2534 N N . ALA A 1 321 ? 7.742 -18.652 47.226 1.00 15.50 343 ALA A N 1
ATOM 2535 C CA . ALA A 1 321 ? 8.658 -17.498 47.111 1.00 16.23 343 ALA A CA 1
ATOM 2536 C C . ALA A 1 321 ? 8.356 -16.535 45.968 1.00 16.10 343 ALA A C 1
ATOM 2537 O O . ALA A 1 321 ? 8.342 -15.317 46.180 1.00 15.12 343 ALA A O 1
ATOM 2539 N N . ASP A 1 322 ? 8.084 -17.057 44.781 1.00 17.79 344 ASP A N 1
ATOM 2540 C CA . ASP A 1 322 ? 7.758 -16.165 43.671 1.00 18.84 344 ASP A CA 1
ATOM 2541 C C . ASP A 1 322 ? 6.533 -15.322 43.994 1.00 16.90 344 ASP A C 1
ATOM 2542 O O . ASP A 1 322 ? 6.493 -14.143 43.682 1.00 17.05 344 ASP A O 1
ATOM 2547 N N . ASP A 1 323 ? 5.545 -15.920 44.656 1.00 16.01 345 ASP A N 1
ATOM 2548 C CA . ASP A 1 323 ? 4.333 -15.166 44.973 1.00 14.71 345 ASP A CA 1
ATOM 2549 C C . ASP A 1 323 ? 4.617 -14.118 46.061 1.00 14.03 345 ASP A C 1
ATOM 2550 O O . ASP A 1 323 ? 3.998 -13.052 46.072 1.00 15.28 345 ASP A O 1
ATOM 2555 N N . PHE A 1 324 ? 5.509 -14.434 47.009 1.00 13.19 346 PHE A N 1
ATOM 2556 C CA . PHE A 1 324 ? 5.932 -13.445 47.982 1.00 12.71 346 PHE A CA 1
ATOM 2557 C C . PHE A 1 324 ? 6.588 -12.247 47.277 1.00 13.17 346 PHE A C 1
ATOM 2558 O O . PHE A 1 324 ? 6.410 -11.101 47.696 1.00 12.86 346 PHE A O 1
ATOM 2566 N N . VAL A 1 325 ? 7.384 -12.516 46.242 1.00 12.85 347 VAL A N 1
ATOM 2567 C CA . VAL A 1 325 ? 7.976 -11.394 45.495 1.00 14.02 347 VAL A CA 1
ATOM 2568 C C . VAL A 1 325 ? 6.855 -10.503 44.928 1.00 15.11 347 VAL A C 1
ATOM 2569 O O . VAL A 1 325 ? 6.913 -9.293 45.065 1.00 14.82 347 VAL A O 1
ATOM 2573 N N . LYS A 1 326 ? 5.828 -11.115 44.328 1.00 15.49 348 LYS A N 1
ATOM 2574 C CA . LYS A 1 326 ? 4.716 -10.358 43.782 1.00 16.33 348 LYS A CA 1
ATOM 2575 C C . LYS A 1 326 ? 3.984 -9.549 44.885 1.00 14.83 348 LYS A C 1
ATOM 2576 O O . LYS A 1 326 ? 3.620 -8.384 44.706 1.00 15.27 348 LYS A O 1
ATOM 2582 N N . PHE A 1 327 ? 3.747 -10.208 46.011 1.00 13.95 349 PHE A N 1
ATOM 2583 C CA . PHE A 1 327 ? 3.169 -9.549 47.190 1.00 12.88 349 PHE A CA 1
ATOM 2584 C C . PHE A 1 327 ? 3.987 -8.348 47.625 1.00 13.22 349 PHE A C 1
ATOM 2585 O O . PHE A 1 327 ? 3.448 -7.282 47.937 1.00 13.32 349 PHE A O 1
ATOM 2593 N N . SER A 1 328 ? 5.305 -8.520 47.621 1.00 14.28 350 SER A N 1
ATOM 2594 C CA . SER A 1 328 ? 6.194 -7.465 48.097 1.00 14.97 350 SER A CA 1
ATOM 2595 C C . SER A 1 328 ? 6.128 -6.259 47.189 1.00 15.98 350 SER A C 1
ATOM 2596 O O . SER A 1 328 ? 6.366 -5.174 47.652 1.00 16.34 350 SER A O 1
ATOM 2599 N N . ARG A 1 329 ? 5.744 -6.466 45.945 1.00 16.10 351 ARG A N 1
ATOM 2600 C CA . ARG A 1 329 ? 5.659 -5.379 45.006 1.00 16.25 351 ARG A CA 1
ATOM 2601 C C . ARG A 1 329 ? 4.344 -4.599 45.102 1.00 15.90 351 ARG A C 1
ATOM 2602 O O . ARG A 1 329 ? 4.180 -3.590 44.406 1.00 17.40 351 ARG A O 1
ATOM 2610 N N . SER A 1 330 ? 3.401 -5.053 45.923 1.00 15.37 352 SER A N 1
ATOM 2611 C CA . SER A 1 330 ? 2.168 -4.308 46.134 1.00 15.31 352 SER A CA 1
ATOM 2612 C C . SER A 1 330 ? 2.505 -2.951 46.715 1.00 16.50 352 SER A C 1
ATOM 2613 O O . SER A 1 330 ? 3.352 -2.860 47.622 1.00 15.55 352 SER A O 1
ATOM 2616 N N . PRO A 1 331 ? 1.834 -1.904 46.244 1.00 18.39 353 PRO A N 1
ATOM 2617 C CA . PRO A 1 331 ? 2.195 -0.596 46.788 1.00 19.63 353 PRO A CA 1
ATOM 2618 C C . PRO A 1 331 ? 1.697 -0.483 48.244 1.00 19.77 353 PRO A C 1
ATOM 2619 O O . PRO A 1 331 ? 2.084 0.405 49.013 1.00 20.58 353 PRO A O 1
ATOM 2623 N N . LYS A 1 332 ? 0.829 -1.399 48.629 1.00 18.79 354 LYS A N 1
ATOM 2624 C CA . LYS A 1 332 ? 0.278 -1.403 49.989 1.00 19.40 354 LYS A CA 1
ATOM 2625 C C . LYS A 1 332 ? 1.236 -1.957 51.004 1.00 16.60 354 LYS A C 1
ATOM 2626 O O . LYS A 1 332 ? 0.987 -1.811 52.190 1.00 18.17 354 LYS A O 1
ATOM 2632 N N . ILE A 1 333 ? 2.313 -2.617 50.573 1.00 14.04 355 ILE A N 1
ATOM 2633 C CA . ILE A 1 333 ? 3.141 -3.329 51.548 1.00 12.53 355 ILE A CA 1
ATOM 2634 C C . ILE A 1 333 ? 4.535 -2.766 51.561 1.00 13.42 355 ILE A C 1
ATOM 2635 O O . ILE A 1 333 ? 5.162 -2.694 50.480 1.00 14.91 355 ILE A O 1
ATOM 2640 N N . LEU A 1 334 ? 5.038 -2.417 52.752 1.00 11.80 356 LEU A N 1
ATOM 2641 C CA . LEU A 1 334 ? 6.220 -1.583 52.851 1.00 10.95 356 LEU A CA 1
ATOM 2642 C C . LEU A 1 334 ? 7.414 -2.342 53.441 1.00 12.00 356 LEU A C 1
ATOM 2643 O O . LEU A 1 334 ? 7.324 -3.010 54.481 1.00 12.78 356 LEU A O 1
ATOM 2648 N N . PHE A 1 335 ? 8.546 -2.183 52.788 1.00 12.56 357 PHE A N 1
ATOM 2649 C CA . PHE A 1 335 ? 9.803 -2.785 53.177 1.00 12.59 357 PHE A CA 1
ATOM 2650 C C . PHE A 1 335 ? 10.782 -1.641 53.316 1.00 12.56 357 PHE A C 1
ATOM 2651 O O . PHE A 1 335 ? 10.572 -0.545 52.750 1.00 13.39 357 PHE A O 1
ATOM 2659 N N . VAL A 1 336 ? 11.897 -1.898 53.975 1.00 12.43 358 VAL A N 1
ATOM 2660 C CA . VAL A 1 336 ? 12.965 -0.909 54.021 1.00 12.68 358 VAL A CA 1
ATOM 2661 C C . VAL A 1 336 ? 13.367 -0.454 52.627 1.00 13.86 358 VAL A C 1
ATOM 2662 O O . VAL A 1 336 ? 13.545 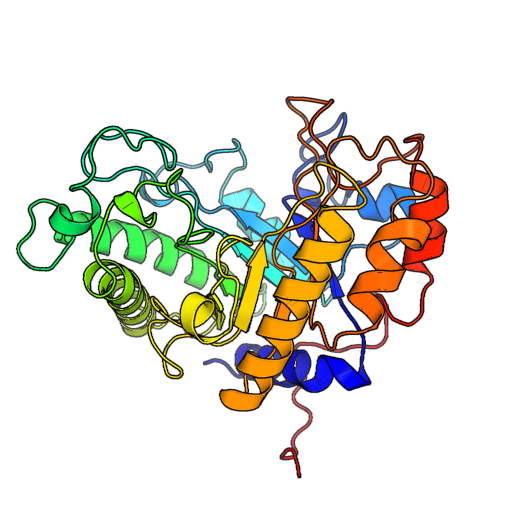-1.298 51.739 1.00 15.06 358 VAL A O 1
ATOM 2666 N N . GLY A 1 337 ? 13.512 0.865 52.423 1.00 14.07 359 GLY A N 1
ATOM 2667 C CA . GLY A 1 337 ? 13.695 1.462 51.079 1.00 13.73 359 GLY A CA 1
ATOM 2668 C C . GLY A 1 337 ? 12.433 2.105 50.500 1.00 13.72 359 GLY A C 1
ATOM 2669 O O . GLY A 1 337 ? 12.497 2.993 49.634 1.00 14.04 359 GLY A O 1
ATOM 2670 N N . ASP A 1 338 ? 11.258 1.702 50.989 1.00 14.13 360 ASP A N 1
ATOM 2671 C CA . ASP A 1 338 ? 10.009 2.300 50.513 1.00 14.52 360 ASP A CA 1
ATOM 2672 C C . ASP A 1 338 ? 9.748 3.669 51.141 1.00 15.87 360 ASP A C 1
ATOM 2673 O O . ASP A 1 338 ? 10.538 4.142 51.964 1.00 16.65 360 ASP A O 1
ATOM 2678 N N . ASN A 1 339 ? 8.657 4.321 50.735 1.00 15.71 361 ASN A N 1
ATOM 2679 C CA . ASN A 1 339 ? 8.464 5.730 51.046 1.00 16.48 361 ASN A CA 1
ATOM 2680 C C . ASN A 1 339 ? 7.827 5.946 52.403 1.00 16.87 361 ASN A C 1
ATOM 2681 O O . ASN A 1 339 ? 6.605 6.228 52.499 1.00 18.64 361 ASN A O 1
ATOM 2686 N N . PHE A 1 340 ? 8.645 5.808 53.445 1.00 15.26 362 PHE A N 1
ATOM 2687 C CA . PHE A 1 340 ? 8.212 6.144 54.792 1.00 14.44 362 PHE A CA 1
ATOM 2688 C C . PHE A 1 340 ? 9.459 6.601 55.545 1.00 14.78 362 PHE A C 1
ATOM 2689 O O . PHE A 1 340 ? 10.568 6.271 55.137 1.00 15.77 362 PHE A O 1
ATOM 2697 N N . GLU A 1 341 ? 9.286 7.387 56.602 1.00 15.30 363 GLU A N 1
ATOM 2698 C CA . GLU A 1 341 ? 10.399 7.798 57.464 1.00 15.59 363 GLU A CA 1
ATOM 2699 C C . GLU A 1 341 ? 9.795 7.765 58.857 1.00 14.06 363 GLU A C 1
ATOM 2700 O O . GLU A 1 341 ? 9.106 8.708 59.281 1.00 15.12 363 GLU A O 1
ATOM 2706 N N . LEU A 1 342 ? 10.024 6.672 59.561 1.00 12.93 364 LEU A N 1
ATOM 2707 C CA . LEU A 1 342 ? 9.344 6.420 60.822 1.00 12.92 364 LEU A CA 1
ATOM 2708 C C . LEU A 1 342 ? 9.740 7.348 61.966 1.00 13.84 364 LEU A C 1
ATOM 2709 O O . LEU A 1 342 ? 8.969 7.533 62.875 1.00 14.53 364 LEU A O 1
ATOM 2714 N N . TYR A 1 343 ? 10.928 7.963 61.903 1.00 15.10 365 TYR A N 1
ATOM 2715 C CA . TYR A 1 343 ? 11.452 8.593 63.088 1.00 16.34 365 TYR A CA 1
ATOM 2716 C C . TYR A 1 343 ? 11.534 10.097 62.863 1.00 19.81 365 TYR A C 1
ATOM 2717 O O . TYR A 1 343 ? 12.160 10.766 63.641 1.00 20.62 365 TYR A O 1
ATOM 2726 N N . LYS A 1 344 ? 10.890 10.581 61.791 1.00 21.65 366 LYS A N 1
ATOM 2727 C CA . LYS A 1 344 ? 10.842 12.005 61.448 1.00 25.38 366 LYS A CA 1
ATOM 2728 C C . LYS A 1 344 ? 9.461 12.521 61.773 1.00 27.23 366 LYS A C 1
ATOM 2729 O O . LYS A 1 344 ? 8.452 11.970 61.286 1.00 28.94 366 LYS A O 1
ATOM 2735 N N . LEU A 1 345 ? 9.385 13.498 62.658 1.00 28.70 367 LEU A N 1
ATOM 2736 C CA . LEU A 1 345 ? 8.100 14.111 63.004 1.00 31.30 367 LEU A CA 1
ATOM 2737 C C . LEU A 1 345 ? 7.674 15.022 61.852 1.00 34.29 367 LEU A C 1
ATOM 2738 O O . LEU A 1 345 ? 8.451 15.904 61.408 1.00 32.95 367 LEU A O 1
ATOM 2743 N N . GLU A 1 346 ? 6.454 14.869 61.362 1.00 37.56 368 GLU A N 1
ATOM 2744 C CA . GLU A 1 346 ? 5.988 15.941 60.523 1.00 41.54 368 GLU A CA 1
ATOM 2745 C C . GLU A 1 346 ? 5.103 16.760 61.448 1.00 41.66 368 GLU A C 1
ATOM 2746 O O . GLU A 1 346 ? 4.094 16.304 61.977 1.00 39.99 368 GLU A O 1
ATOM 2752 N N . HIS A 1 347 ? 5.554 17.983 61.684 1.00 43.84 369 HIS A N 1
ATOM 2753 C CA . HIS A 1 347 ? 5.089 18.768 62.809 1.00 46.72 369 HIS A CA 1
ATOM 2754 C C . HIS A 1 347 ? 3.771 19.473 62.523 1.00 47.40 369 HIS A C 1
ATOM 2755 O O . HIS A 1 347 ? 3.732 20.673 62.232 1.00 47.15 369 HIS A O 1
ATOM 2762 N N . HIS A 1 348 ? 2.688 18.715 62.607 1.00 47.88 370 HIS A N 1
ATOM 2763 C CA . HIS A 1 348 ? 1.363 19.265 62.411 1.00 48.63 370 HIS A CA 1
ATOM 2764 C C . HIS A 1 348 ? 0.352 18.322 63.026 1.00 49.41 370 HIS A C 1
ATOM 2765 O O . HIS A 1 348 ? 0.513 17.095 62.965 1.00 49.55 370 HIS A O 1
ATOM 2772 N N . HIS A 1 349 ? -0.700 18.884 63.598 1.00 49.85 371 HIS A N 1
ATOM 2773 C CA . HIS A 1 349 ? -1.750 18.059 64.195 1.00 50.20 371 HIS A CA 1
ATOM 2774 C C . HIS A 1 349 ? -2.481 17.231 63.127 1.00 49.84 371 HIS A C 1
ATOM 2775 O O . HIS A 1 349 ? -2.401 17.540 61.941 1.00 49.05 371 HIS A O 1
ATOM 2782 N N . HIS A 1 350 ? -3.215 16.193 63.513 1.00 50.75 372 HIS A N 1
ATOM 2783 C CA . HIS A 1 350 ? -4.207 15.721 62.557 1.00 51.54 372 HIS A CA 1
ATOM 2784 C C . HIS A 1 350 ? -5.323 16.754 62.659 1.00 50.09 372 HIS A C 1
ATOM 2785 O O . HIS A 1 350 ? -5.391 17.496 63.641 1.00 50.01 372 HIS A O 1
ATOM 2792 N N . HIS A 1 351 ? -6.158 16.865 61.637 1.00 48.46 373 HIS A N 1
ATOM 2793 C CA . HIS A 1 351 ? -7.076 17.996 61.604 1.00 46.69 373 HIS A CA 1
ATOM 2794 C C . HIS A 1 351 ? -8.123 17.959 62.721 1.00 45.86 373 HIS A C 1
ATOM 2795 O O . HIS A 1 351 ? -8.300 18.966 63.397 1.00 44.79 373 HIS A O 1
#

Secondary structure (DSSP, 8-state):
--HHHHHHHHHHTTHHHH-EEEEEETTTTEETTEES-TT--HHHHHHSS-BSEEEEE-TTGGGT-SB-TTS-BHHHHHHHHHHHHHTT-EEEEE-----TTTS--TT--S-TTHHHHHSTTSTTHHHHHHHHHHHHHHHHT-B-TT-PBPPEEEE-S-STTSSSSTTSGGGS-HHHHHHHHHHHHHHHHHTT-TTEEEEE---S---SHHHHTTT---TTT--EEEEE---SSHHHHHHHHHHHHHHHHHHHHHHT--EEEEEE--TT---TTHIIIIIHHHHTTS-EEEEEE----TTSTT--SS--TT-TTHHHHHHHHTSTTEEBTTSS--TT--------

Sequence (344 aa):
KTPETVALLQNLKQAERKGILFGHHDDTAYGIGWEGDKGRSDVKSVCGAYPGVMSFDLGEIELGGTHNLDKVSFAHLREYIIEQYARGGMISLSWHVRNPKTGGDSWDVTDSTVVASVMQGGENHVKMLEWIDRVADFLLSLKTKEGVLIPVVFRPWHEHTGSWFWWGKDLCSSSEQYKTLWRMTNDRLRLKGVNNVVLLAYSPGMESDTVEEYLERYPGDDIIDVLGTDVYQFERSSQYIKQLNKMLTILTEAGKKHDKPIALTETGLEGIPDSLWWTGTLLPVIEKYPLSSYVLVWRNAREKSTHYYAPYPGQVSADDFVKFSRSPKILFVGDNFELYKLEHHHHH

Nearest PDB structures (foldseek):
  4zxo-assembly1_A  TM=1.003E+00  e=7.043E-77  Bacteroides ovatus
  2vx7-assembly1_A  TM=9.469E-01  e=1.719E-38  Cellvibrio japonicus
  2vx5-assembly1_A  TM=9.471E-01  e=4.301E-38  Cellvibrio japonicus
  1gvy-assembly1_A  TM=8.945E-01  e=2.239E-31  Cellvibrio japonicus
  1gw1-assembly1_A  TM=8.938E-01  e=5.954E-31  Cellvibrio japonicus

Foldseek 3Di:
DDLLQVLLLVQLLVLVPQFAFEEEECQQQAFAPTGDPPPHGLLCQQQNFFTLEYEYEPECLLVVDQAHPLRGGLVVVLVVLLVSVVLQHAYEYEYQYQQQPPRHTFQPQVALCRLVQCPVVHVCVVSLLSSLVSVLVSQCSNAHPVGHRAAYEYEYCAQQCDRRGCNHDSRDDLVSSLVSQVSNQVSNVVSVSPRYAYEYEHEQPDQALCRLCSSPNDLVRHAEYEYEYEDPDQVVSLVSLLRVLVSRQVVCVVSVHRYAHAEYFYQLCLPLQCLPPGVCVRPVVHSHHYYYYYGRRNPDNSGHGRHGPPRSNSVNVNVNCPPSNYDGRVDPDRSRDHPPDDDD

B-factor: mean 16.58, std 8.99, range [5.35, 58.09]

Solvent-accessible surface area: 13948 Å² total; per-residue (Å²): 126,24,89,44,0,52,0,0,27,91,22,3,74,50,10,149,200,69,15,9,6,0,0,0,0,1,0,8,2,1,0,29,75,14,89,38,59,172,27,99,1,3,0,82,58,23,30,55,27,31,0,0,0,0,4,0,1,0,0,43,17,0,93,53,43,101,84,4,44,25,163,7,18,15,63,83,0,72,81,19,0,52,47,0,33,86,64,26,0,0,0,4,0,2,0,16,0,58,0,4,78,58,53,18,54,0,119,28,58,124,34,63,74,0,0,44,9,0,28,152,73,24,138,18,22,121,74,0,35,69,15,0,26,93,0,0,76,9,0,44,34,0,93,23,191,123,44,54,32,0,0,0,0,0,7,0,1,1,19,1,20,5,38,107,4,0,0,0,79,111,6,17,53,24,102,50,0,42,31,0,0,100,15,0,20,71,59,6,165,133,71,28,8,68,0,6,0,6,0,0,1,0,3,71,68,4,86,64,17,145,71,0,32,82,12,20,15,18,67,128,11,0,21,0,0,0,0,7,4,44,18,187,92,107,73,91,5,47,142,21,0,29,41,0,0,68,8,0,19,105,0,6,164,159,41,105,32,11,5,0,0,4,7,0,0,19,82,14,0,95,49,55,109,0,0,28,32,3,0,22,58,5,0,67,129,30,43,0,4,2,0,3,0,31,24,0,0,46,106,122,70,96,34,21,18,0,0,52,83,79,12,96,0,10,126,9,0,27,133,0,18,186,16,122,91,3,12,6,26,78,63,125,22,109,7,38,123,56,127,156,125,135,161,210

CATH classification: 3.20.20.80